Protein AF-A0A6N2I5E1-F1 (afdb_monomer_lite)

Secondary structure (DSSP, 8-state):
------------------------------S-TTHHHHHHHHHHHHHHHHHHHHHHHHT-HHHHHHHHHHHHHHHHHHHHHTT--HHHHHHHHHHHHHHHHTTS-SHHHHHHHHHHHHHHHHHHHHHHTT----HHHHHHHHHHHHHHHHHHTTTS-TTTHHHHHHHHHHHHHHHHHHGGG-HHHHHHHHHHHHHHHHHHHHHTTPPPPSSHHHHHHHHHHHHHHHHHHHHTSPPPP--------PPP-

pLDDT: mean 85.78, std 18.25, range [37.34, 98.69]

Sequence (249 aa):
MSAEADRDRRTNTDTGRGPRGAGRTGADAGPGRRDRLVRPLLIAFLVAGAVDLVGVLAGIELAHQIAKPLLMPLLAGYALARRGPRLLVAALLFGWGGDTFLLFDSDTAFLVGMGSFAVGHICYLWLFGRAHSSPVAALGYAVVLTVFVALLWNGLPADMRVPIAGYSMLLTAMACRAGALGMRAAVGGGLFLLSDGLIATGIADWPQLPAPDFWVMFTYLAAQYLLTTGALAPAPERTGRTTTDGPRD

Structure (mmCIF, N/CA/C/O backbone):
data_AF-A0A6N2I5E1-F1
#
_entry.id   AF-A0A6N2I5E1-F1
#
loop_
_atom_site.group_PDB
_atom_site.id
_atom_site.type_symbol
_atom_site.label_atom_id
_atom_site.label_alt_id
_atom_site.label_comp_id
_atom_site.label_asym_id
_atom_site.label_entity_id
_atom_site.label_seq_id
_atom_site.pdbx_PDB_ins_code
_atom_site.Cartn_x
_atom_site.Cartn_y
_atom_site.Cartn_z
_atom_site.occupancy
_atom_site.B_iso_or_equiv
_atom_site.auth_seq_id
_atom_site.auth_comp_id
_atom_site.auth_asym_id
_atom_site.auth_atom_id
_atom_site.pdbx_PDB_model_num
ATOM 1 N N . MET A 1 1 ? -52.804 5.005 79.892 1.00 45.34 1 MET A N 1
ATOM 2 C CA . MET A 1 1 ? -53.953 5.695 79.271 1.00 45.34 1 MET A CA 1
ATOM 3 C C . MET A 1 1 ? -53.893 7.157 79.670 1.00 45.34 1 MET A C 1
ATOM 5 O O . MET A 1 1 ? -54.237 7.447 80.802 1.00 45.34 1 MET A O 1
ATOM 9 N N . SER A 1 2 ? -53.400 8.023 78.785 1.00 37.34 2 SER A N 1
ATOM 10 C CA . SER A 1 2 ? -53.687 9.464 78.769 1.00 37.34 2 SER A CA 1
ATOM 11 C C . SER A 1 2 ? -53.354 9.990 77.378 1.00 37.34 2 SER A C 1
ATOM 13 O O . SER A 1 2 ? -52.329 9.624 76.806 1.00 37.34 2 SER A O 1
ATOM 15 N N . ALA A 1 3 ? -54.294 10.755 76.843 1.00 39.94 3 ALA A N 1
ATOM 16 C CA . ALA A 1 3 ? -54.355 11.264 75.488 1.00 39.94 3 ALA A CA 1
ATOM 17 C C . ALA A 1 3 ? -53.729 12.664 75.352 1.00 39.94 3 ALA A C 1
ATOM 19 O O . ALA A 1 3 ? -53.526 13.353 76.347 1.00 39.94 3 ALA A O 1
ATOM 20 N N . GLU A 1 4 ? -53.518 13.027 74.085 1.00 44.03 4 GLU A N 1
ATOM 21 C CA . GLU A 1 4 ? -53.608 14.360 73.470 1.00 44.03 4 GLU A CA 1
ATOM 22 C C . GLU A 1 4 ? -52.705 15.527 73.924 1.00 44.03 4 GLU A C 1
ATOM 24 O O . GLU A 1 4 ? -52.823 16.047 75.028 1.00 44.03 4 GLU A O 1
ATOM 29 N N . ALA A 1 5 ? -51.905 16.029 72.974 1.00 44.59 5 ALA A N 1
ATOM 30 C CA . ALA A 1 5 ? -51.695 17.458 72.678 1.00 44.59 5 ALA A CA 1
ATOM 31 C C . ALA A 1 5 ? -50.906 17.539 71.353 1.00 44.59 5 ALA A C 1
ATOM 33 O O . ALA A 1 5 ? -49.762 17.096 71.270 1.00 44.59 5 ALA A O 1
ATOM 34 N N . ASP A 1 6 ? -51.578 17.784 70.231 1.00 45.66 6 ASP A N 1
ATOM 35 C CA . ASP A 1 6 ? -51.760 19.112 69.624 1.00 45.66 6 ASP A CA 1
ATOM 36 C C . ASP A 1 6 ? -50.437 19.779 69.201 1.00 45.66 6 ASP A C 1
ATOM 38 O O . ASP A 1 6 ? -49.655 20.263 70.021 1.00 45.66 6 ASP A O 1
ATOM 42 N N . ARG A 1 7 ? -50.187 19.791 67.885 1.00 52.25 7 ARG A N 1
ATOM 43 C CA . ARG A 1 7 ? -49.199 20.667 67.248 1.00 52.25 7 ARG A CA 1
ATOM 44 C C . ARG A 1 7 ? -49.642 21.054 65.838 1.00 52.25 7 ARG A C 1
ATOM 46 O O . ARG A 1 7 ? -49.495 20.301 64.881 1.00 52.25 7 ARG A O 1
ATOM 53 N N . ASP A 1 8 ? -50.152 22.276 65.777 1.00 49.34 8 ASP A N 1
ATOM 54 C CA . ASP A 1 8 ? -49.807 23.331 64.824 1.00 49.34 8 ASP A CA 1
ATOM 55 C C . ASP A 1 8 ? -49.976 23.093 63.314 1.00 49.34 8 ASP A C 1
ATOM 57 O O . ASP A 1 8 ? -49.092 22.645 62.584 1.00 49.34 8 ASP A O 1
ATOM 61 N N . ARG A 1 9 ? -51.114 23.620 62.843 1.00 47.97 9 ARG A N 1
ATOM 62 C CA . ARG A 1 9 ? -51.276 24.502 61.671 1.00 47.97 9 ARG A CA 1
ATOM 63 C C . ARG A 1 9 ? -49.982 24.950 60.971 1.00 47.97 9 ARG A C 1
ATOM 65 O O . ARG A 1 9 ? -49.190 25.690 61.548 1.00 47.97 9 ARG A O 1
ATOM 72 N N . ARG A 1 10 ? -49.954 24.765 59.643 1.00 47.66 10 ARG A N 1
ATOM 73 C CA . ARG A 1 10 ? -49.620 25.821 58.661 1.00 47.66 10 ARG A CA 1
ATOM 74 C C . ARG A 1 10 ? -50.210 25.493 57.285 1.00 47.66 10 ARG A C 1
ATOM 76 O O . ARG A 1 10 ? -49.790 24.565 56.609 1.00 47.66 10 ARG A O 1
ATOM 83 N N . THR A 1 11 ? -51.192 26.297 56.891 1.00 46.38 11 THR A N 1
ATOM 84 C CA . THR A 1 11 ? -51.758 26.420 55.544 1.00 46.38 11 THR A CA 1
ATOM 85 C C . THR A 1 11 ? -51.108 27.611 54.835 1.00 46.38 11 THR A C 1
ATOM 87 O O . THR A 1 11 ? -51.191 28.722 55.354 1.00 46.38 11 THR A O 1
ATOM 90 N N . ASN A 1 12 ? -50.463 27.380 53.691 1.00 39.38 12 ASN A N 1
ATOM 91 C CA . ASN A 1 12 ? -50.160 28.315 52.584 1.00 39.38 12 ASN A CA 1
ATOM 92 C C . ASN A 1 12 ? -49.159 27.586 51.667 1.00 39.38 12 ASN A C 1
ATOM 94 O O . ASN A 1 12 ? -48.281 26.903 52.176 1.00 39.38 12 ASN A O 1
ATOM 98 N N . THR A 1 13 ? -49.175 27.639 50.343 1.00 43.97 13 THR A N 1
ATOM 99 C CA . THR A 1 13 ? -49.841 28.517 49.377 1.00 43.97 13 THR A CA 1
ATOM 100 C C . THR A 1 13 ? -49.746 27.803 48.032 1.00 43.97 13 THR A C 1
ATOM 102 O O . THR A 1 13 ? -48.693 27.266 47.690 1.00 43.97 13 THR A O 1
ATOM 105 N N . ASP A 1 14 ? -50.838 27.840 47.283 1.00 47.28 14 ASP A N 1
ATOM 106 C CA . ASP A 1 14 ? -50.888 27.614 45.845 1.00 47.28 14 ASP A CA 1
ATOM 107 C C . ASP A 1 14 ? -50.004 28.648 45.126 1.00 47.28 14 ASP A C 1
ATOM 109 O O . ASP A 1 14 ? -50.232 29.853 45.247 1.00 47.28 14 ASP A O 1
ATOM 113 N N . THR A 1 15 ? -48.985 28.189 44.399 1.00 48.03 15 THR A N 1
ATOM 114 C CA . THR A 1 15 ? -48.304 28.989 43.378 1.00 48.03 15 THR A CA 1
ATOM 115 C C . THR A 1 15 ? -47.994 28.140 42.145 1.00 48.03 15 THR A C 1
ATOM 117 O O . THR A 1 15 ? -47.010 27.411 42.066 1.00 48.03 15 THR A O 1
ATOM 120 N N . GLY A 1 16 ? -48.822 28.324 41.119 1.00 40.94 16 GLY A N 1
ATOM 121 C CA . GLY A 1 16 ? -48.300 28.645 39.791 1.00 40.94 16 GLY A CA 1
ATOM 122 C C . GLY A 1 16 ? -47.849 27.469 38.930 1.00 40.94 16 GLY A C 1
ATOM 123 O O . GLY A 1 16 ? -46.669 27.300 38.633 1.00 40.94 16 GLY A O 1
ATOM 124 N N . ARG A 1 17 ? -48.821 26.732 38.391 1.00 49.28 17 ARG A N 1
ATOM 125 C CA . ARG A 1 17 ? -48.635 25.933 37.176 1.00 49.28 17 ARG A CA 1
ATOM 126 C C . ARG A 1 17 ? -48.624 26.843 35.938 1.00 49.28 17 ARG A C 1
ATOM 128 O O . ARG A 1 17 ? -49.679 27.286 35.498 1.00 49.28 17 ARG A O 1
ATOM 135 N N . GLY A 1 18 ? -47.452 27.006 35.319 1.00 41.62 18 GLY A N 1
ATOM 136 C CA . GLY A 1 18 ? -47.283 27.344 33.894 1.00 41.62 18 GLY A CA 1
ATOM 137 C C . GLY A 1 18 ? -46.114 28.301 33.593 1.00 41.62 18 GLY A C 1
ATOM 138 O O . GLY A 1 18 ? -45.706 29.030 34.490 1.00 41.62 18 GLY A O 1
ATOM 139 N N . PRO A 1 19 ? -45.589 28.370 32.349 1.00 49.09 19 PRO A N 1
ATOM 140 C CA . PRO A 1 19 ? -45.809 27.513 31.188 1.00 49.09 19 PRO A CA 1
ATOM 141 C C . PRO A 1 19 ? -44.543 26.748 30.752 1.00 49.09 19 PRO A C 1
ATOM 143 O O . PRO A 1 19 ? -43.409 27.045 31.117 1.00 49.09 19 PRO A O 1
ATOM 146 N N . ARG A 1 20 ? -44.781 25.751 29.899 1.00 53.31 20 ARG A N 1
ATOM 147 C CA . ARG A 1 20 ? -43.796 25.011 29.109 1.00 53.31 20 ARG A CA 1
ATOM 148 C C . ARG A 1 20 ? -42.820 25.972 28.413 1.00 53.31 20 ARG A C 1
ATOM 150 O O . ARG A 1 20 ? -43.173 26.601 27.419 1.00 53.31 20 ARG A O 1
ATOM 157 N N . GLY A 1 21 ? -41.588 26.033 28.911 1.00 43.38 21 GLY A N 1
ATOM 158 C CA . GLY A 1 21 ? -40.456 26.633 28.216 1.00 43.38 21 GLY A CA 1
ATOM 159 C C . GLY A 1 21 ? -40.027 25.740 27.059 1.00 43.38 21 GLY A C 1
ATOM 160 O O . GLY A 1 21 ? -39.176 24.868 27.209 1.00 43.38 21 GLY A O 1
ATOM 161 N N . ALA A 1 22 ? -40.647 25.953 25.902 1.00 51.94 22 ALA A N 1
ATOM 162 C CA . ALA A 1 22 ? -40.144 25.507 24.617 1.00 51.94 22 ALA A CA 1
ATOM 163 C C . ALA A 1 22 ? -38.817 26.226 24.318 1.00 51.94 22 ALA A C 1
ATOM 165 O O . ALA A 1 22 ? -38.787 27.264 23.667 1.00 51.94 22 ALA A O 1
ATOM 166 N N . GLY A 1 23 ? -37.711 25.665 24.799 1.00 40.03 23 GLY A N 1
ATOM 167 C CA . GLY A 1 23 ? -36.359 26.017 24.377 1.00 40.03 23 GLY A CA 1
ATOM 168 C C . GLY A 1 23 ? -35.914 25.107 23.241 1.00 40.03 23 GLY A C 1
ATOM 169 O O . GLY A 1 23 ? -35.084 24.225 23.434 1.00 40.03 23 GLY A O 1
ATOM 170 N N . ARG A 1 24 ? -36.494 25.293 22.051 1.00 51.78 24 ARG A N 1
ATOM 171 C CA . ARG A 1 24 ? -35.912 24.776 20.809 1.00 51.78 24 ARG A CA 1
ATOM 172 C C . ARG A 1 24 ? -34.570 25.470 20.593 1.00 51.78 24 ARG A C 1
ATOM 174 O O . ARG A 1 24 ? -34.537 26.554 20.034 1.00 51.78 24 ARG A O 1
ATOM 181 N N . THR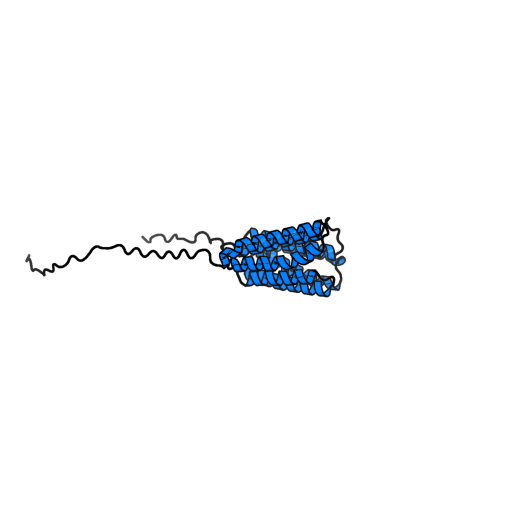 A 1 25 ? -33.484 24.802 20.943 1.00 49.53 25 THR A N 1
ATOM 182 C CA . THR A 1 25 ? -32.232 24.876 20.184 1.00 49.53 25 THR A CA 1
ATOM 183 C C . THR A 1 25 ? -31.644 23.474 20.104 1.00 49.53 25 THR A C 1
ATOM 185 O O . THR A 1 25 ? -30.523 23.192 20.515 1.00 49.53 25 THR A O 1
ATOM 188 N N . GLY A 1 26 ? -32.409 22.581 19.468 1.00 43.19 26 GLY A N 1
ATOM 189 C CA . GLY A 1 26 ? -31.771 21.691 18.512 1.00 43.19 26 GLY A CA 1
ATOM 190 C C . GLY A 1 26 ? -31.044 22.596 17.527 1.00 43.19 26 GLY A C 1
ATOM 191 O O . GLY A 1 26 ? -31.645 23.097 16.579 1.00 43.19 26 GLY A O 1
ATOM 192 N N . ALA A 1 27 ? -29.786 22.907 17.831 1.00 50.22 27 ALA A N 1
ATOM 193 C CA . ALA A 1 27 ? -28.843 23.352 16.839 1.00 50.22 27 ALA A CA 1
ATOM 194 C C . ALA A 1 27 ? -28.707 22.160 15.900 1.00 50.22 27 ALA A C 1
ATOM 196 O O . ALA A 1 27 ? -27.846 21.299 16.069 1.00 50.22 27 ALA A O 1
ATOM 197 N N . ASP A 1 28 ? -29.623 22.103 14.939 1.00 49.91 28 ASP A N 1
ATOM 198 C CA . ASP A 1 28 ? -29.440 21.425 13.674 1.00 49.91 28 ASP A CA 1
ATOM 199 C C . ASP A 1 28 ? -28.304 22.185 12.975 1.00 49.91 28 ASP A C 1
ATOM 201 O O . ASP A 1 28 ? -28.487 23.002 12.072 1.00 49.91 28 ASP A O 1
ATOM 205 N N . ALA A 1 29 ? -27.103 22.047 13.540 1.00 57.72 29 ALA A N 1
ATOM 206 C CA . ALA A 1 29 ? -25.873 22.508 12.956 1.00 57.72 29 ALA A CA 1
ATOM 207 C C . ALA A 1 29 ? -25.699 21.594 11.756 1.00 57.72 29 ALA A C 1
ATOM 209 O O . ALA A 1 29 ? -25.164 20.490 11.878 1.00 57.72 29 ALA A O 1
ATOM 210 N N . GLY A 1 30 ? -26.253 22.032 10.621 1.00 58.94 30 GLY A N 1
ATOM 211 C CA . GLY A 1 30 ? -26.166 21.310 9.364 1.00 58.94 30 GLY A CA 1
ATOM 212 C C . GLY A 1 30 ? -24.735 20.820 9.141 1.00 58.94 30 GLY A C 1
ATOM 213 O O . GLY A 1 30 ? -23.794 21.456 9.633 1.00 58.94 30 GLY A O 1
ATOM 214 N N . PRO A 1 31 ? -24.560 19.699 8.421 1.00 62.88 31 PRO A N 1
ATOM 215 C CA . PRO A 1 31 ? -23.317 18.940 8.377 1.00 62.88 31 PRO A CA 1
ATOM 216 C C . PRO A 1 31 ? -22.105 19.868 8.321 1.00 62.88 31 PRO A C 1
ATOM 218 O O . PRO A 1 31 ? -22.025 20.780 7.475 1.00 62.88 31 PRO A O 1
ATOM 221 N N . GLY A 1 32 ? -21.181 19.675 9.269 1.00 79.81 32 GLY A N 1
ATOM 222 C CA . GLY A 1 32 ? -20.004 20.521 9.399 1.00 79.81 32 GLY A CA 1
ATOM 223 C C . GLY A 1 32 ? -19.272 20.582 8.059 1.00 79.81 32 GLY A C 1
ATOM 224 O O . GLY A 1 32 ? -19.383 19.671 7.240 1.00 79.81 32 GLY A O 1
ATOM 225 N N . ARG A 1 33 ? -18.506 21.649 7.793 1.00 82.25 33 ARG A N 1
ATOM 226 C CA . ARG A 1 33 ? -17.755 21.797 6.525 1.00 82.25 33 ARG A CA 1
ATOM 227 C C . ARG A 1 33 ? -16.997 20.516 6.132 1.00 82.25 33 ARG A C 1
ATOM 229 O O . ARG A 1 33 ? -16.915 20.210 4.953 1.00 82.25 33 ARG A O 1
ATOM 236 N N . ARG A 1 34 ? -16.498 19.753 7.114 1.00 82.19 34 ARG A N 1
ATOM 237 C CA . ARG A 1 34 ? -15.831 18.453 6.921 1.00 82.19 34 ARG A CA 1
ATOM 238 C C . ARG A 1 34 ? -16.763 17.354 6.409 1.00 82.19 34 ARG A C 1
ATOM 240 O O . ARG A 1 34 ? -16.393 16.649 5.480 1.00 82.19 34 ARG A O 1
ATOM 247 N N . ASP A 1 35 ? -17.973 17.250 6.947 1.00 86.69 35 ASP A N 1
ATOM 248 C CA . ASP A 1 35 ? -18.947 16.220 6.564 1.00 86.69 35 ASP A CA 1
ATOM 249 C C . ASP A 1 35 ? -19.392 16.404 5.104 1.00 86.69 35 ASP A C 1
ATOM 251 O O . ASP A 1 35 ? -19.564 15.434 4.366 1.00 86.69 35 ASP A O 1
ATOM 255 N N . ARG A 1 36 ? -19.465 17.663 4.646 1.00 91.44 36 ARG A N 1
ATOM 256 C CA . ARG A 1 36 ? -19.720 18.015 3.239 1.00 91.44 36 ARG A CA 1
ATOM 257 C C . ARG A 1 36 ? -18.597 17.595 2.285 1.00 91.44 36 ARG A C 1
ATOM 259 O O . ARG A 1 36 ? -18.866 17.409 1.103 1.00 91.44 36 ARG A O 1
ATOM 266 N N . LEU A 1 37 ? -17.367 17.421 2.776 1.00 93.75 37 LEU A N 1
ATOM 267 C CA . LEU A 1 37 ? -16.212 17.026 1.962 1.00 93.75 37 LEU A CA 1
ATOM 268 C C . LEU A 1 37 ? -16.048 15.504 1.836 1.00 93.75 37 LEU A C 1
ATOM 270 O O . LEU A 1 37 ? -15.386 15.045 0.913 1.00 93.75 37 LEU A O 1
ATOM 274 N N . VAL A 1 38 ? -16.673 14.706 2.709 1.00 94.25 38 VAL A N 1
ATOM 275 C CA . VAL A 1 38 ? -16.501 13.241 2.736 1.00 94.25 38 VAL A CA 1
ATOM 276 C C . VAL A 1 38 ? -16.859 12.592 1.396 1.00 94.25 38 VAL A C 1
ATOM 278 O O . VAL A 1 38 ? -16.061 11.844 0.837 1.00 94.25 38 VAL A O 1
ATOM 281 N N . ARG A 1 39 ? -18.060 12.873 0.875 1.00 95.25 39 ARG A N 1
ATOM 282 C CA . ARG A 1 39 ? -18.534 12.314 -0.401 1.00 95.25 39 ARG A CA 1
ATOM 283 C C . ARG A 1 39 ? -17.703 12.774 -1.604 1.00 95.25 39 ARG A C 1
ATOM 285 O O . ARG A 1 39 ? -17.260 11.896 -2.337 1.00 95.25 39 ARG A O 1
ATOM 292 N N . PRO A 1 40 ? -17.462 14.081 -1.828 1.00 97.44 40 PRO A N 1
ATOM 293 C CA . PRO A 1 40 ? -16.697 14.512 -2.994 1.00 97.44 40 PRO A CA 1
ATOM 294 C C . PRO A 1 40 ? -15.249 14.015 -2.966 1.00 97.44 40 PRO A C 1
ATOM 296 O O . PRO A 1 40 ? -14.747 13.640 -4.015 1.00 97.44 40 PRO A O 1
ATOM 299 N N . LEU A 1 41 ? -14.598 13.931 -1.797 1.00 97.56 41 LEU A N 1
ATOM 300 C CA . LEU A 1 41 ? -13.242 13.374 -1.695 1.00 97.56 41 LEU A CA 1
ATOM 301 C C . LEU A 1 41 ? -13.200 11.888 -2.059 1.00 97.56 41 LEU A C 1
ATOM 303 O O . LEU A 1 41 ? -12.311 11.464 -2.791 1.00 97.56 41 LEU A O 1
ATOM 307 N N . LEU A 1 42 ? -14.180 11.106 -1.595 1.00 97.44 42 LEU A N 1
ATOM 308 C CA . LEU A 1 42 ? -14.275 9.696 -1.965 1.00 97.44 42 LEU A CA 1
ATOM 309 C C . LEU A 1 42 ? -14.567 9.520 -3.461 1.00 97.44 42 LEU A C 1
ATOM 311 O O . LEU A 1 42 ? -13.944 8.685 -4.105 1.00 97.44 42 LEU A O 1
ATOM 315 N N . ILE A 1 43 ? -15.484 10.312 -4.024 1.00 98.00 43 ILE A N 1
ATOM 316 C CA . ILE A 1 43 ? -15.779 10.285 -5.464 1.00 98.00 43 ILE A CA 1
ATOM 317 C C . ILE A 1 43 ? -14.529 10.656 -6.264 1.00 98.00 43 ILE A C 1
ATOM 319 O O . ILE A 1 43 ? -14.191 9.950 -7.206 1.00 98.00 43 ILE A O 1
ATOM 323 N N . ALA A 1 44 ? -13.813 11.711 -5.871 1.00 98.12 44 ALA A N 1
ATOM 324 C CA . ALA A 1 44 ? -12.577 12.122 -6.526 1.00 98.12 44 ALA A CA 1
ATOM 325 C C . ALA A 1 44 ? -11.508 11.020 -6.475 1.00 98.12 44 ALA A C 1
ATOM 327 O O . ALA A 1 44 ? -10.877 10.761 -7.492 1.00 98.12 44 ALA A O 1
ATOM 328 N N . PHE A 1 45 ? -11.345 10.334 -5.337 1.00 98.38 45 PHE A N 1
ATOM 329 C CA . PHE A 1 45 ? -10.448 9.179 -5.218 1.00 98.38 45 PHE A CA 1
ATOM 330 C C . PHE A 1 45 ? -10.831 8.053 -6.188 1.00 98.38 45 PHE A C 1
ATOM 332 O O . PHE A 1 45 ? -9.970 7.537 -6.893 1.00 98.38 45 PHE A O 1
ATOM 339 N N . LEU A 1 46 ? -12.118 7.699 -6.266 1.00 98.12 46 LEU A N 1
ATOM 340 C CA . LEU A 1 46 ? -12.598 6.646 -7.168 1.00 98.12 46 LEU A CA 1
ATOM 341 C C . LEU A 1 46 ? -12.431 7.026 -8.644 1.00 98.12 46 LEU A C 1
ATOM 343 O O . LEU A 1 46 ? -12.039 6.187 -9.447 1.00 98.12 46 LEU A O 1
ATOM 347 N N . VAL A 1 47 ? -12.701 8.285 -8.999 1.00 98.25 47 VAL A N 1
ATOM 348 C CA . VAL A 1 47 ? -12.503 8.797 -10.362 1.00 98.25 47 VAL A CA 1
ATOM 349 C C . VAL A 1 47 ? -11.020 8.805 -10.718 1.00 98.25 47 VAL A C 1
ATOM 351 O O . VAL A 1 47 ? -10.667 8.304 -11.778 1.00 98.25 47 VAL A O 1
ATOM 354 N N . ALA A 1 48 ? -10.151 9.309 -9.839 1.00 98.06 48 ALA A N 1
ATOM 355 C CA . ALA A 1 48 ? -8.707 9.285 -10.057 1.00 98.06 48 ALA A CA 1
ATOM 356 C C . ALA A 1 48 ? -8.189 7.845 -10.205 1.00 98.06 48 ALA A C 1
ATOM 358 O O . ALA A 1 48 ? -7.435 7.571 -11.128 1.00 98.06 48 ALA A O 1
ATOM 359 N N . GLY A 1 49 ? -8.661 6.909 -9.374 1.00 97.94 49 GLY A N 1
ATOM 360 C CA . GLY A 1 49 ? -8.316 5.490 -9.490 1.00 97.94 49 GLY A CA 1
ATOM 361 C C . GLY A 1 49 ? -8.794 4.864 -10.800 1.00 97.94 49 GLY A C 1
ATOM 362 O O . GLY A 1 49 ? -8.057 4.114 -11.427 1.00 97.94 49 GLY A O 1
ATOM 363 N N . ALA A 1 50 ? -9.999 5.199 -11.263 1.00 97.81 50 ALA A N 1
ATOM 364 C CA . ALA A 1 50 ? -10.491 4.730 -12.555 1.00 97.81 50 ALA A CA 1
ATOM 365 C C . ALA A 1 50 ? -9.680 5.309 -13.726 1.00 97.81 50 ALA A C 1
ATOM 367 O O . ALA A 1 50 ? -9.353 4.575 -14.653 1.00 97.81 50 ALA A O 1
ATOM 368 N N . VAL A 1 51 ? -9.338 6.602 -13.677 1.00 97.88 51 VAL A N 1
ATOM 369 C CA . VAL A 1 51 ? -8.486 7.259 -14.683 1.00 97.88 51 VAL A CA 1
ATOM 370 C C . VAL A 1 51 ? -7.103 6.617 -14.724 1.00 97.88 51 VAL A C 1
ATOM 372 O O . VAL A 1 51 ? -6.608 6.351 -15.813 1.00 97.88 51 VAL A O 1
ATOM 375 N N . ASP A 1 52 ? -6.516 6.329 -13.564 1.00 97.12 52 ASP A N 1
ATOM 376 C CA . ASP A 1 52 ? -5.230 5.644 -13.452 1.00 97.12 52 ASP A CA 1
ATOM 377 C C . ASP A 1 52 ? -5.279 4.244 -14.082 1.00 97.12 52 ASP A C 1
ATOM 379 O O . ASP A 1 52 ? -4.546 3.963 -15.026 1.00 97.12 52 ASP A O 1
ATOM 383 N N . LEU A 1 53 ? -6.216 3.397 -13.645 1.00 97.50 53 LEU A N 1
ATOM 384 C CA . LEU A 1 53 ? -6.333 2.016 -14.122 1.00 97.50 53 LEU A CA 1
ATOM 385 C C . LEU A 1 53 ? -6.651 1.926 -15.619 1.00 97.50 53 LEU A C 1
ATOM 387 O O . LEU A 1 53 ? -6.081 1.095 -16.326 1.00 97.50 53 LEU A O 1
ATOM 391 N N . VAL A 1 54 ? -7.558 2.772 -16.116 1.00 97.19 54 VAL A N 1
ATOM 392 C CA . VAL A 1 54 ? -7.866 2.845 -17.552 1.00 97.19 54 VAL A CA 1
ATOM 393 C C . VAL A 1 54 ? -6.673 3.401 -18.322 1.00 97.19 54 VAL A C 1
ATOM 395 O O . VAL A 1 54 ? -6.380 2.902 -19.403 1.00 97.19 54 VAL A O 1
ATOM 398 N N . GLY A 1 55 ? -5.971 4.391 -17.768 1.00 96.69 55 GLY A N 1
ATOM 399 C CA . GLY A 1 55 ? -4.745 4.939 -18.335 1.00 96.69 55 GLY A CA 1
ATOM 400 C C . GLY A 1 55 ? -3.684 3.863 -18.530 1.00 96.69 55 GLY A C 1
ATOM 401 O O . GLY A 1 55 ? -3.185 3.708 -19.641 1.00 96.69 55 GLY A O 1
ATOM 402 N N . VAL A 1 56 ? -3.426 3.058 -17.499 1.00 94.94 56 VAL A N 1
ATOM 403 C CA . VAL A 1 56 ? -2.495 1.923 -17.555 1.00 94.94 56 VAL A CA 1
ATOM 404 C C . VAL A 1 56 ? -2.930 0.894 -18.604 1.00 94.94 56 VAL A C 1
ATOM 406 O O . VAL A 1 56 ? -2.129 0.506 -19.449 1.00 94.94 56 VAL A O 1
ATOM 409 N N . LEU A 1 57 ? -4.205 0.489 -18.623 1.00 95.50 57 LEU A N 1
ATOM 410 C CA . LEU A 1 57 ? -4.708 -0.479 -19.613 1.00 95.50 57 LEU A CA 1
ATOM 411 C C . LEU A 1 57 ? -4.659 0.039 -21.056 1.00 95.50 57 LEU A C 1
ATOM 413 O O . LEU A 1 57 ? -4.474 -0.744 -21.985 1.00 95.50 57 LEU A O 1
ATOM 417 N N . ALA A 1 58 ? -4.851 1.343 -21.250 1.00 95.69 58 ALA A N 1
ATOM 418 C CA . ALA A 1 58 ? -4.829 1.988 -22.557 1.00 95.69 58 ALA A CA 1
ATOM 419 C C . ALA A 1 58 ? -3.423 2.445 -22.990 1.00 95.69 58 ALA A C 1
ATOM 421 O O . ALA A 1 58 ? -3.281 2.970 -24.093 1.00 95.69 58 ALA A O 1
ATOM 422 N N . GLY A 1 59 ? -2.398 2.283 -22.143 1.00 93.44 59 GLY A N 1
ATOM 423 C CA . GLY A 1 59 ? -1.039 2.773 -22.403 1.00 93.44 59 GLY A CA 1
ATOM 424 C C . GLY A 1 59 ? -0.913 4.304 -22.399 1.00 93.44 59 GLY A C 1
ATOM 425 O O . GLY A 1 59 ? -0.025 4.858 -23.044 1.00 93.44 59 GLY A O 1
ATOM 426 N N . ILE A 1 60 ? -1.815 5.011 -21.712 1.00 95.12 60 ILE A N 1
ATOM 427 C CA . ILE A 1 60 ? -1.810 6.474 -21.592 1.00 95.12 60 ILE A CA 1
ATOM 428 C C . ILE A 1 60 ? -0.977 6.867 -20.371 1.00 95.12 60 ILE A C 1
ATOM 430 O O . ILE A 1 60 ? -1.491 7.144 -19.288 1.00 95.12 60 ILE A O 1
ATOM 434 N N . GLU A 1 61 ? 0.329 6.936 -20.583 1.00 91.31 61 GLU A N 1
ATOM 435 C CA . GLU A 1 61 ? 1.344 7.190 -19.555 1.00 91.31 61 GLU A CA 1
ATOM 436 C C . GLU A 1 61 ? 1.102 8.503 -18.777 1.00 91.31 61 GLU A C 1
ATOM 438 O O . GLU A 1 61 ? 1.201 8.562 -17.553 1.00 91.31 61 GLU A O 1
ATOM 443 N N . LEU A 1 62 ? 0.629 9.549 -19.466 1.00 92.69 62 LEU A N 1
ATOM 444 C CA . LEU A 1 62 ? 0.272 10.823 -18.832 1.00 92.69 62 LEU A CA 1
ATOM 445 C C . LEU A 1 62 ? -0.880 10.688 -17.819 1.00 92.69 62 LEU A C 1
ATOM 447 O O . LEU A 1 62 ? -0.901 11.392 -16.809 1.00 92.69 62 LEU A O 1
ATOM 451 N N . ALA A 1 63 ? -1.847 9.801 -18.081 1.00 92.19 63 ALA A N 1
ATOM 452 C CA . ALA A 1 63 ? -2.956 9.573 -17.161 1.00 92.19 63 ALA A CA 1
ATOM 453 C C . ALA A 1 63 ? -2.453 8.922 -15.867 1.00 92.19 63 ALA A C 1
ATOM 455 O O . ALA A 1 63 ? -2.841 9.374 -14.793 1.00 92.19 63 ALA A O 1
ATOM 456 N N . HIS A 1 64 ? -1.543 7.947 -15.967 1.00 92.69 64 HIS A N 1
ATOM 457 C CA . HIS A 1 64 ? -0.905 7.313 -14.812 1.00 92.69 64 HIS A CA 1
ATOM 458 C C . HIS A 1 64 ? -0.082 8.322 -13.994 1.00 92.69 64 HIS A C 1
ATOM 460 O O . HIS A 1 64 ? -0.303 8.485 -12.794 1.00 92.69 64 HIS A O 1
ATOM 466 N N . GLN A 1 65 ? 0.795 9.091 -14.648 1.00 92.06 65 GLN A N 1
ATOM 467 C CA . GLN A 1 65 ? 1.664 10.075 -13.984 1.00 92.06 65 GLN A CA 1
ATOM 468 C C . GLN A 1 65 ? 0.907 11.179 -13.246 1.00 92.06 65 GLN A C 1
ATOM 470 O O . GLN A 1 65 ? 1.384 11.676 -12.227 1.00 92.06 65 GLN A O 1
ATOM 475 N N . ILE A 1 66 ? -0.259 11.586 -13.752 1.00 93.88 66 ILE A N 1
ATOM 476 C CA . ILE A 1 66 ? -1.081 12.609 -13.099 1.00 93.88 66 ILE A CA 1
ATOM 477 C C . ILE A 1 66 ? -1.987 11.976 -12.048 1.00 93.88 66 ILE A C 1
ATOM 479 O O . ILE A 1 66 ? -2.066 12.481 -10.932 1.00 93.88 66 ILE A O 1
ATOM 483 N N . ALA A 1 67 ? -2.700 10.899 -12.376 1.00 93.62 67 ALA A N 1
ATOM 484 C CA . ALA A 1 67 ? -3.691 10.333 -11.472 1.00 93.62 67 ALA A CA 1
ATOM 485 C C . ALA A 1 67 ? -3.040 9.715 -10.231 1.00 93.62 67 ALA A C 1
ATOM 487 O O . ALA A 1 67 ? -3.529 9.953 -9.124 1.00 93.62 67 ALA A O 1
ATOM 488 N N . LYS A 1 68 ? -1.919 8.999 -10.386 1.00 92.69 68 LYS A N 1
ATOM 489 C CA . LYS A 1 68 ? -1.264 8.261 -9.300 1.00 92.69 68 LYS A CA 1
ATOM 490 C C . LYS A 1 68 ? -0.885 9.148 -8.103 1.00 92.69 68 LYS A C 1
ATOM 492 O O . LYS A 1 68 ? -1.336 8.843 -6.994 1.00 92.69 68 LYS A O 1
ATOM 497 N N . PRO A 1 69 ? -0.194 10.298 -8.267 1.00 94.25 69 PRO A N 1
ATOM 498 C CA . PRO A 1 69 ? 0.108 11.192 -7.148 1.00 94.25 69 PRO A CA 1
ATOM 499 C C . PRO A 1 69 ? -1.122 11.802 -6.464 1.00 94.25 69 PRO A C 1
ATOM 501 O O . PRO A 1 69 ? -1.008 12.298 -5.346 1.00 94.25 69 PRO A O 1
ATOM 504 N N . LEU A 1 70 ? -2.303 11.798 -7.094 1.00 96.12 70 LEU A N 1
ATOM 505 C CA . LEU A 1 70 ? -3.525 12.333 -6.487 1.00 96.12 70 LEU A CA 1
ATOM 506 C C . LEU A 1 70 ? -4.216 11.326 -5.554 1.00 96.12 70 LEU A C 1
ATOM 508 O O . LEU A 1 70 ? -4.929 11.744 -4.639 1.00 96.12 70 LEU A O 1
ATOM 512 N N . LEU A 1 71 ? -4.006 10.021 -5.743 1.00 97.88 71 LEU A N 1
ATOM 513 C CA . LEU A 1 71 ? -4.771 8.961 -5.074 1.00 97.88 71 LEU A CA 1
ATOM 514 C C . LEU A 1 71 ? -4.669 9.042 -3.547 1.00 97.88 71 LEU A C 1
ATOM 516 O O . LEU A 1 71 ? -5.674 9.195 -2.846 1.00 97.88 71 LEU A O 1
ATOM 520 N N . MET A 1 72 ? -3.450 8.963 -3.018 1.00 98.19 72 MET A N 1
ATOM 521 C CA . MET A 1 72 ? -3.228 8.909 -1.575 1.00 98.19 72 MET A CA 1
ATOM 522 C C . MET A 1 72 ? -3.554 10.227 -0.852 1.00 98.19 72 MET A C 1
ATOM 524 O O . MET A 1 72 ? -4.188 10.163 0.205 1.00 98.19 72 MET A O 1
ATOM 528 N N . PRO A 1 73 ? -3.254 11.426 -1.396 1.00 98.25 73 PRO A N 1
ATOM 529 C CA . PRO A 1 73 ? -3.721 12.685 -0.817 1.00 98.25 73 PRO A CA 1
ATOM 530 C C . PRO A 1 73 ? -5.249 12.807 -0.763 1.00 98.25 73 PRO A C 1
ATOM 532 O O . PRO A 1 73 ? -5.788 13.282 0.241 1.00 98.25 73 PRO A O 1
ATOM 535 N N . LEU A 1 74 ? -5.968 12.345 -1.794 1.00 98.44 74 LEU A N 1
ATOM 536 C CA . LEU A 1 74 ? -7.436 12.331 -1.792 1.00 98.44 74 LEU A CA 1
ATOM 537 C C . LEU A 1 74 ? -7.981 11.408 -0.698 1.00 98.44 74 LEU A C 1
ATOM 539 O O . LEU A 1 74 ? -8.882 11.798 0.054 1.00 98.44 74 LEU A O 1
ATOM 543 N N . LEU A 1 75 ? -7.397 10.218 -0.551 1.00 98.31 75 LEU A N 1
ATOM 544 C CA . LEU A 1 75 ? -7.789 9.265 0.485 1.00 98.31 75 LEU A CA 1
ATOM 545 C C . LEU A 1 75 ? -7.429 9.762 1.899 1.00 98.31 75 LEU A C 1
ATOM 547 O O . LEU A 1 75 ? -8.220 9.603 2.833 1.00 98.31 75 LEU A O 1
ATOM 551 N N . ALA A 1 76 ? -6.293 10.445 2.058 1.00 98.25 76 ALA A N 1
ATOM 552 C CA . ALA A 1 76 ? -5.890 11.103 3.302 1.00 98.25 76 ALA A CA 1
ATOM 553 C C . ALA A 1 76 ? -6.852 12.240 3.674 1.00 98.25 76 ALA A C 1
ATOM 555 O O . ALA A 1 76 ? -7.281 12.352 4.827 1.00 98.25 76 ALA A O 1
ATOM 556 N N . GLY A 1 77 ? -7.258 13.047 2.689 1.00 97.94 77 GLY A N 1
ATOM 557 C CA . GLY A 1 77 ? -8.295 14.062 2.843 1.00 97.94 77 GLY A CA 1
ATOM 558 C C . GLY A 1 77 ? -9.623 13.448 3.282 1.00 97.94 77 GLY A C 1
ATOM 559 O O . GLY A 1 77 ? -10.257 13.953 4.212 1.00 97.94 77 GLY A O 1
ATOM 560 N N . TYR A 1 78 ? -10.031 12.337 2.661 1.00 98.06 78 TYR A N 1
ATOM 561 C CA . TYR A 1 78 ? -11.226 11.587 3.050 1.00 98.06 78 TYR A CA 1
ATOM 562 C C . TYR A 1 78 ? -11.142 11.107 4.508 1.00 98.06 78 TYR A C 1
ATOM 564 O O . TYR A 1 78 ? -12.082 11.322 5.280 1.00 98.06 78 TYR A O 1
ATOM 572 N N . ALA A 1 79 ? -10.008 10.534 4.921 1.00 97.38 79 ALA A N 1
ATOM 573 C CA . ALA A 1 79 ? -9.781 10.114 6.301 1.00 97.38 79 ALA A CA 1
ATOM 574 C C . ALA A 1 79 ? -9.866 11.294 7.283 1.00 97.38 79 ALA A C 1
ATOM 576 O O . ALA A 1 79 ? -10.529 11.194 8.317 1.00 97.38 79 ALA A O 1
ATOM 577 N N . LEU A 1 80 ? -9.277 12.444 6.946 1.00 96.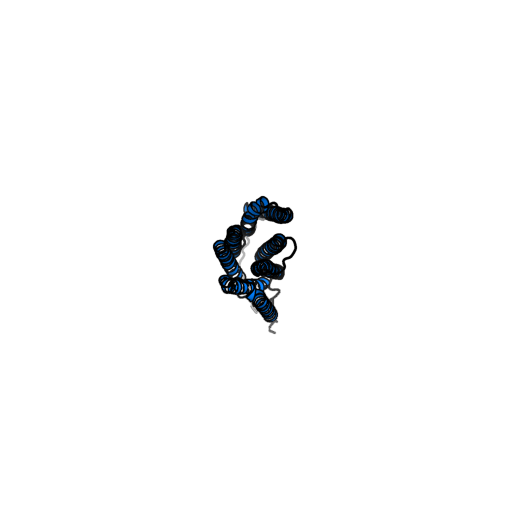69 80 LEU A N 1
ATOM 578 C CA . LEU A 1 80 ? -9.337 13.654 7.769 1.00 96.69 80 LEU A CA 1
ATOM 579 C C . LEU A 1 80 ? -10.762 14.224 7.874 1.00 96.69 80 LEU A C 1
ATOM 581 O O . LEU A 1 80 ? -11.196 14.622 8.961 1.00 96.69 80 LEU A O 1
ATOM 585 N N . ALA A 1 81 ? -11.510 14.236 6.767 1.00 95.69 81 ALA A N 1
ATOM 586 C CA . ALA A 1 81 ? -12.910 14.656 6.727 1.00 95.69 81 ALA A CA 1
ATOM 587 C C . ALA A 1 81 ? -13.789 13.759 7.614 1.00 95.69 81 ALA A C 1
ATOM 589 O O . ALA A 1 81 ? -14.648 14.257 8.339 1.00 95.69 81 ALA A O 1
ATOM 590 N N . ARG A 1 82 ? -13.491 12.454 7.646 1.00 95.44 82 ARG A N 1
ATOM 591 C CA . ARG A 1 82 ? -14.105 11.447 8.527 1.00 95.44 82 ARG A CA 1
ATOM 592 C C . ARG A 1 82 ? -13.594 11.465 9.973 1.00 95.44 82 ARG A C 1
ATOM 594 O O . ARG A 1 82 ? -14.031 10.632 10.760 1.00 95.44 82 ARG A O 1
ATOM 601 N N . ARG A 1 83 ? -12.719 12.413 10.335 1.00 94.62 83 ARG A N 1
ATOM 602 C CA . ARG A 1 83 ? -12.088 12.538 11.666 1.00 94.62 83 ARG A CA 1
ATOM 603 C C . ARG A 1 83 ? -11.277 11.298 12.062 1.00 94.62 83 ARG A C 1
ATOM 605 O O . ARG A 1 83 ? -11.253 10.912 13.227 1.00 94.62 83 ARG A O 1
ATOM 612 N N . GLY A 1 84 ? -10.620 10.689 11.081 1.00 93.50 84 GLY A N 1
ATOM 613 C CA . GLY A 1 84 ? -9.773 9.526 11.275 1.00 93.50 84 GLY A CA 1
ATOM 614 C C . GLY A 1 84 ? -8.539 9.790 12.143 1.00 93.50 84 GLY A C 1
ATOM 615 O O . GLY A 1 84 ? -8.148 10.944 12.354 1.00 93.50 84 GLY A O 1
ATOM 616 N N . PRO A 1 85 ? -7.889 8.720 12.628 1.00 95.25 85 PRO A N 1
ATOM 617 C CA . PRO A 1 85 ? -6.668 8.816 13.420 1.00 95.25 85 PRO A CA 1
ATOM 618 C C . PRO A 1 85 ? -5.529 9.507 12.660 1.00 95.25 85 PRO A C 1
ATOM 620 O O . PRO A 1 85 ? -5.342 9.289 11.464 1.00 95.25 85 PRO A O 1
ATOM 623 N N . ARG A 1 86 ? -4.695 10.284 13.363 1.00 96.56 86 ARG A N 1
ATOM 624 C CA . ARG A 1 86 ? -3.534 10.963 12.750 1.00 96.56 86 ARG A CA 1
ATOM 625 C C . ARG A 1 86 ? -2.534 9.987 12.124 1.00 96.56 86 ARG A C 1
ATOM 627 O O . ARG A 1 86 ? -1.975 10.297 11.082 1.00 96.56 86 ARG A O 1
ATOM 634 N N . LEU A 1 87 ? -2.356 8.809 12.727 1.00 97.06 87 LEU A N 1
ATOM 635 C CA . LEU A 1 87 ? -1.488 7.755 12.190 1.00 97.06 87 LEU A CA 1
ATOM 636 C C . LEU A 1 87 ? -1.985 7.209 10.846 1.00 97.06 87 LEU A C 1
ATOM 638 O O . LEU A 1 87 ? -1.163 6.913 9.990 1.00 97.06 87 LEU A O 1
ATOM 642 N N . LEU A 1 88 ? -3.305 7.133 10.630 1.00 97.62 88 LEU A N 1
ATOM 643 C CA . LEU A 1 88 ? -3.872 6.741 9.335 1.00 97.62 88 LEU A CA 1
ATOM 644 C C . LEU A 1 88 ? -3.531 7.776 8.259 1.00 97.62 88 LEU A C 1
ATOM 646 O O . LEU A 1 88 ? -3.091 7.423 7.173 1.00 97.62 88 LEU A O 1
ATOM 650 N N . VAL A 1 89 ? -3.705 9.061 8.576 1.00 98.19 89 VAL A N 1
ATOM 651 C CA . VAL A 1 89 ? -3.365 10.150 7.651 1.00 98.19 89 VAL A CA 1
ATOM 652 C C . VAL A 1 89 ? -1.867 10.143 7.341 1.00 98.19 89 VAL A C 1
ATOM 654 O O . VAL A 1 89 ? -1.496 10.236 6.179 1.00 98.19 89 VAL A O 1
ATOM 657 N N . ALA A 1 90 ? -1.012 9.977 8.354 1.00 98.38 90 ALA A N 1
ATOM 658 C CA . ALA A 1 90 ? 0.430 9.859 8.156 1.00 98.38 90 ALA A CA 1
ATOM 659 C C . ALA A 1 90 ? 0.786 8.665 7.257 1.00 98.38 90 ALA A C 1
ATOM 661 O O . ALA A 1 90 ? 1.557 8.837 6.320 1.00 98.38 90 ALA A O 1
ATOM 662 N N . ALA A 1 91 ? 0.181 7.494 7.485 1.00 98.31 91 ALA A N 1
ATOM 663 C CA . ALA A 1 91 ? 0.403 6.308 6.661 1.00 98.31 91 ALA A CA 1
ATOM 664 C C . ALA A 1 91 ? 0.086 6.563 5.179 1.00 98.31 91 ALA A C 1
ATOM 666 O O . ALA A 1 91 ? 0.889 6.232 4.312 1.00 98.31 91 ALA A O 1
ATOM 667 N N . LEU A 1 92 ? -1.038 7.228 4.900 1.00 98.50 92 LEU A N 1
ATOM 668 C CA . LEU A 1 92 ? -1.447 7.590 3.542 1.00 98.50 92 LEU A CA 1
ATOM 669 C C . LEU A 1 92 ? -0.504 8.620 2.903 1.00 98.50 92 LEU A C 1
ATOM 671 O O . LEU A 1 92 ? -0.170 8.491 1.732 1.00 98.50 92 LEU A O 1
ATOM 675 N N . LEU A 1 93 ? -0.022 9.616 3.653 1.00 98.44 93 LEU A N 1
ATOM 676 C CA . LEU A 1 93 ? 0.938 10.600 3.131 1.00 98.44 93 LEU A CA 1
ATOM 677 C C . LEU A 1 93 ? 2.322 9.991 2.857 1.00 98.44 93 LEU A C 1
ATOM 679 O O . LEU A 1 93 ? 2.985 10.378 1.900 1.00 98.44 93 LEU A O 1
ATOM 683 N N . PHE A 1 94 ? 2.751 9.017 3.657 1.00 98.44 94 PHE A N 1
ATOM 684 C CA . PHE A 1 94 ? 3.951 8.236 3.362 1.00 98.44 94 PHE A CA 1
ATOM 685 C C . PHE A 1 94 ? 3.746 7.295 2.166 1.00 98.44 94 PHE A C 1
ATOM 687 O O . PHE A 1 94 ? 4.662 7.134 1.361 1.00 98.44 94 PHE A O 1
ATOM 694 N N . GLY A 1 95 ? 2.539 6.745 1.990 1.00 97.25 95 GLY A N 1
ATOM 695 C CA . GLY A 1 95 ? 2.155 6.033 0.770 1.00 97.25 95 GLY A CA 1
ATOM 696 C C . GLY A 1 95 ? 2.221 6.928 -0.469 1.00 97.25 95 GLY A C 1
ATOM 697 O O . GLY A 1 95 ? 2.812 6.544 -1.467 1.00 97.25 95 GLY A O 1
ATOM 698 N N . TRP A 1 96 ? 1.734 8.168 -0.366 1.00 98.12 96 TRP A N 1
ATOM 699 C CA . TRP A 1 96 ? 1.862 9.177 -1.423 1.00 98.12 96 TRP A CA 1
ATOM 700 C C . TRP A 1 96 ? 3.322 9.463 -1.794 1.00 98.12 96 TRP A C 1
ATOM 702 O O . TRP A 1 96 ? 3.659 9.538 -2.976 1.00 98.12 96 TRP A O 1
ATOM 712 N N . GLY A 1 97 ? 4.194 9.612 -0.791 1.00 96.75 97 GLY A N 1
ATOM 713 C CA . GLY A 1 97 ? 5.631 9.753 -1.020 1.00 96.75 97 GLY A CA 1
ATOM 714 C C . GLY A 1 97 ? 6.197 8.551 -1.776 1.00 96.75 97 GLY A C 1
ATOM 715 O O . GLY A 1 97 ? 6.902 8.733 -2.763 1.00 96.75 97 GLY A O 1
ATOM 716 N N . GLY A 1 98 ? 5.817 7.336 -1.369 1.00 95.88 98 GLY A N 1
ATOM 717 C CA . GLY A 1 98 ? 6.186 6.093 -2.043 1.00 95.88 98 GLY A CA 1
ATOM 718 C C . GLY A 1 98 ? 5.762 6.075 -3.511 1.00 95.88 98 GLY A C 1
ATOM 719 O O . GLY A 1 98 ? 6.611 5.936 -4.387 1.00 95.88 98 GLY A O 1
ATOM 720 N N . ASP A 1 99 ? 4.478 6.320 -3.779 1.00 95.19 99 ASP A N 1
ATOM 721 C CA . ASP A 1 99 ? 3.907 6.392 -5.129 1.00 95.19 99 ASP A CA 1
ATOM 722 C C . ASP A 1 99 ? 4.627 7.412 -6.017 1.00 95.19 99 ASP A C 1
ATOM 724 O O . ASP A 1 99 ? 4.861 7.156 -7.195 1.00 95.19 99 ASP A O 1
ATOM 728 N N . THR A 1 100 ? 4.989 8.564 -5.447 1.00 94.19 100 THR A N 1
ATOM 729 C CA . THR A 1 100 ? 5.661 9.645 -6.176 1.00 94.19 100 THR A CA 1
ATOM 730 C C . THR A 1 100 ? 7.104 9.279 -6.511 1.00 94.19 100 THR A C 1
ATOM 732 O O . THR A 1 100 ? 7.551 9.532 -7.625 1.00 94.19 100 THR A O 1
ATOM 735 N N . PHE A 1 101 ? 7.840 8.670 -5.577 1.00 94.75 101 PHE A N 1
ATOM 736 C CA . PHE A 1 101 ? 9.219 8.253 -5.835 1.00 94.75 101 PHE A CA 1
ATOM 737 C C . PHE A 1 101 ? 9.303 7.068 -6.803 1.00 94.75 101 PHE A C 1
ATOM 739 O O . PHE A 1 101 ? 10.221 7.026 -7.615 1.00 94.75 101 PHE A O 1
ATOM 746 N N . LEU A 1 102 ? 8.325 6.157 -6.782 1.00 91.88 102 LEU A N 1
ATOM 747 C CA . LEU A 1 102 ? 8.253 5.032 -7.721 1.00 91.88 102 LEU A CA 1
ATOM 748 C C . LEU A 1 102 ? 7.980 5.441 -9.177 1.00 91.88 102 LEU A C 1
ATOM 750 O O . LEU A 1 102 ? 8.111 4.602 -10.060 1.00 91.88 102 LEU A O 1
ATOM 754 N N . LEU A 1 103 ? 7.593 6.692 -9.450 1.00 89.62 103 LEU A N 1
ATOM 755 C CA . LEU A 1 103 ? 7.453 7.188 -10.825 1.00 89.62 103 LEU A CA 1
ATOM 756 C C . LEU A 1 103 ? 8.801 7.484 -11.494 1.00 89.62 103 LEU A C 1
ATOM 758 O O . LEU A 1 103 ? 8.856 7.625 -12.712 1.00 89.62 103 LEU A O 1
ATOM 762 N N . PHE A 1 104 ? 9.879 7.619 -10.720 1.00 90.25 104 PHE A N 1
ATOM 763 C CA . PHE A 1 104 ? 11.203 7.867 -11.275 1.00 90.25 104 PHE A CA 1
ATOM 764 C C . PHE A 1 104 ? 11.912 6.545 -11.549 1.00 90.25 104 PHE A C 1
ATOM 766 O O . PHE A 1 104 ? 12.099 5.735 -10.642 1.00 90.25 104 PHE A O 1
ATOM 773 N N . ASP A 1 105 ? 12.374 6.378 -12.784 1.00 86.31 105 ASP A N 1
ATOM 774 C CA . ASP A 1 105 ? 13.124 5.205 -13.226 1.00 86.31 105 ASP A CA 1
ATOM 775 C C . ASP A 1 105 ? 14.570 5.242 -12.692 1.00 86.31 105 ASP A C 1
ATOM 777 O O . ASP A 1 105 ? 15.511 5.662 -13.368 1.00 86.31 105 ASP A O 1
ATOM 781 N N . SER A 1 106 ? 14.737 4.933 -11.402 1.00 92.62 106 SER A N 1
ATOM 782 C CA . SER A 1 106 ? 16.049 4.793 -10.764 1.00 92.62 106 SER A CA 1
ATOM 783 C C . SER A 1 106 ? 15.989 3.938 -9.498 1.00 92.62 106 SER A C 1
ATOM 785 O O . SER A 1 106 ? 15.091 4.101 -8.669 1.00 92.62 106 SER A O 1
ATOM 787 N N . ASP A 1 107 ? 17.019 3.121 -9.271 1.00 90.00 107 ASP A N 1
ATOM 788 C CA . ASP A 1 107 ? 17.133 2.274 -8.072 1.00 90.00 107 ASP A CA 1
ATOM 789 C C . ASP A 1 107 ? 17.123 3.087 -6.773 1.00 90.00 107 ASP A C 1
ATOM 791 O O . ASP A 1 107 ? 16.561 2.677 -5.756 1.00 90.00 107 ASP A O 1
ATOM 795 N N . THR A 1 108 ? 17.714 4.286 -6.804 1.00 93.81 108 THR A N 1
ATOM 796 C CA . THR A 1 108 ? 17.713 5.182 -5.641 1.00 93.81 108 THR A CA 1
ATOM 797 C C . THR A 1 108 ? 16.300 5.665 -5.334 1.00 93.81 108 THR A C 1
ATOM 799 O O . THR A 1 108 ? 15.886 5.634 -4.176 1.00 93.81 108 THR A O 1
ATOM 802 N N . ALA A 1 109 ? 15.538 6.086 -6.349 1.00 94.62 109 ALA A N 1
ATOM 803 C CA . ALA A 1 109 ? 14.154 6.496 -6.144 1.00 94.62 109 ALA A CA 1
ATOM 804 C C . ALA A 1 109 ? 13.279 5.317 -5.703 1.0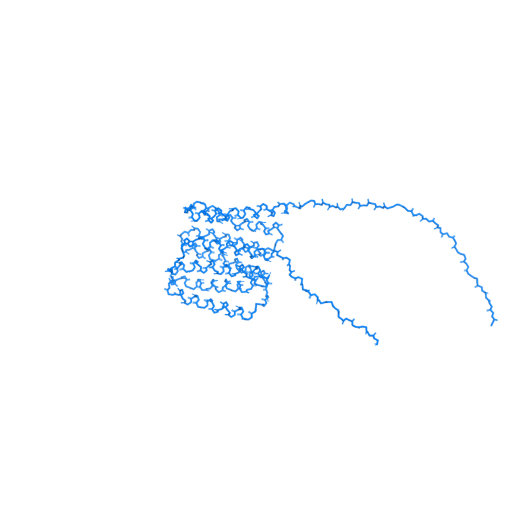0 94.62 109 ALA A C 1
ATOM 806 O O . ALA A 1 109 ? 12.459 5.488 -4.804 1.00 94.62 109 ALA A O 1
ATOM 807 N N . PHE A 1 110 ? 13.522 4.112 -6.225 1.00 93.69 110 PHE A N 1
ATOM 808 C CA . PHE A 1 110 ? 12.865 2.894 -5.758 1.00 93.69 110 PHE A CA 1
ATOM 809 C C . PHE A 1 110 ? 13.111 2.640 -4.263 1.00 93.69 110 PHE A C 1
ATOM 811 O O . PHE A 1 110 ? 12.159 2.462 -3.501 1.00 93.69 110 PHE A O 1
ATOM 818 N N . LEU A 1 111 ? 14.366 2.698 -3.802 1.00 95.62 111 LEU A N 1
ATOM 819 C CA . LEU A 1 111 ? 14.709 2.516 -2.386 1.00 95.62 111 LEU A CA 1
ATOM 820 C C . LEU A 1 111 ? 14.122 3.614 -1.491 1.00 95.62 111 LEU A C 1
ATOM 822 O O . LEU A 1 111 ? 13.641 3.324 -0.394 1.00 95.62 111 LEU A O 1
ATOM 826 N N . VAL A 1 112 ? 14.124 4.869 -1.946 1.00 97.12 112 VAL A N 1
ATOM 827 C CA . VAL A 1 112 ? 13.502 5.986 -1.216 1.00 97.12 112 VAL A CA 1
ATOM 828 C C . VAL A 1 112 ? 11.982 5.812 -1.153 1.00 97.12 112 VAL A C 1
ATOM 830 O O . VAL A 1 112 ? 11.388 6.007 -0.091 1.00 97.12 112 VAL A O 1
ATOM 833 N N . GLY A 1 113 ? 11.352 5.385 -2.248 1.00 96.94 113 GLY A N 1
ATOM 834 C CA . GLY A 1 113 ? 9.925 5.085 -2.311 1.00 96.94 113 GLY A CA 1
ATOM 835 C C . GLY A 1 113 ? 9.536 3.936 -1.382 1.00 96.94 113 GLY A C 1
ATOM 836 O O . GLY A 1 113 ? 8.630 4.087 -0.561 1.00 96.94 113 GLY A O 1
ATOM 837 N N . MET A 1 114 ? 10.285 2.832 -1.417 1.00 96.75 114 MET A N 1
ATOM 838 C CA . MET A 1 114 ? 10.149 1.705 -0.488 1.00 96.75 114 MET A CA 1
ATOM 839 C C . MET A 1 114 ? 10.325 2.152 0.967 1.00 96.75 114 MET A C 1
ATOM 841 O O . MET A 1 114 ? 9.541 1.768 1.834 1.00 96.75 114 MET A O 1
ATOM 845 N N . GLY A 1 115 ? 11.321 2.997 1.246 1.00 97.81 115 GLY A N 1
ATOM 846 C CA . GLY A 1 115 ? 11.531 3.587 2.565 1.00 97.81 115 GLY A CA 1
ATOM 847 C C . GLY A 1 115 ? 10.333 4.421 3.024 1.00 97.81 115 GLY A C 1
ATOM 848 O O . GLY A 1 115 ? 9.891 4.290 4.165 1.00 97.81 115 GLY A O 1
ATOM 849 N N . SER A 1 116 ? 9.749 5.220 2.128 1.00 98.25 116 SER A N 1
ATOM 850 C CA . SER A 1 116 ? 8.528 5.979 2.404 1.00 98.25 116 SER A CA 1
ATOM 851 C C . SER A 1 116 ? 7.364 5.046 2.745 1.00 98.25 116 SER A C 1
ATOM 853 O O . SER A 1 116 ? 6.757 5.193 3.807 1.00 98.25 116 SER A O 1
ATOM 855 N N . PHE A 1 117 ? 7.107 4.015 1.932 1.00 97.88 117 PHE A N 1
ATOM 856 C CA . PHE A 1 117 ? 6.095 3.003 2.249 1.00 97.88 117 PHE A CA 1
ATOM 857 C C . PHE A 1 117 ? 6.362 2.306 3.583 1.00 97.88 117 PHE A C 1
ATOM 859 O O . PHE A 1 117 ? 5.432 2.125 4.367 1.00 97.88 117 PHE A O 1
ATOM 866 N N . ALA A 1 118 ? 7.617 1.978 3.896 1.00 98.12 118 ALA A N 1
ATOM 867 C CA . ALA A 1 118 ? 7.992 1.351 5.159 1.00 98.12 118 ALA A CA 1
ATOM 868 C C . ALA A 1 118 ? 7.586 2.214 6.363 1.00 98.12 118 ALA A C 1
ATOM 870 O O . ALA A 1 118 ? 6.981 1.715 7.314 1.00 98.12 118 ALA A O 1
ATOM 871 N N . VAL A 1 119 ? 7.835 3.526 6.318 1.00 98.50 119 VAL A N 1
ATOM 872 C CA . VAL A 1 119 ? 7.375 4.442 7.375 1.00 98.50 119 VAL A CA 1
ATOM 873 C C . VAL A 1 119 ? 5.843 4.476 7.446 1.00 98.50 119 VAL A C 1
ATOM 875 O O . VAL A 1 119 ? 5.274 4.482 8.544 1.00 98.50 119 VAL A O 1
ATOM 878 N N . GLY A 1 120 ? 5.160 4.413 6.302 1.00 98.25 120 GLY A N 1
ATOM 879 C CA . GLY A 1 120 ? 3.705 4.274 6.242 1.00 98.25 120 GLY A CA 1
ATOM 880 C C . GLY A 1 120 ? 3.195 3.001 6.929 1.00 98.25 120 GLY A C 1
ATOM 881 O O . GLY A 1 120 ? 2.286 3.058 7.761 1.00 98.25 120 GLY A O 1
ATOM 882 N N . HIS A 1 121 ? 3.838 1.861 6.681 1.00 97.81 121 HIS A N 1
ATOM 883 C CA . HIS A 1 121 ? 3.523 0.577 7.316 1.00 97.81 121 HIS A CA 1
ATOM 884 C C . HIS A 1 121 ? 3.782 0.581 8.818 1.00 97.81 121 HIS A C 1
ATOM 886 O O . HIS A 1 121 ? 3.002 0.003 9.576 1.00 97.81 121 HIS A O 1
ATOM 892 N N . ILE A 1 122 ? 4.820 1.279 9.282 1.00 98.06 122 ILE A N 1
ATOM 893 C CA . ILE A 1 122 ? 5.063 1.493 10.715 1.00 98.06 122 ILE A CA 1
ATOM 894 C C . ILE A 1 122 ? 3.914 2.300 11.333 1.00 98.06 122 ILE A C 1
ATOM 896 O O . ILE A 1 122 ? 3.425 1.942 12.409 1.00 98.06 122 ILE A O 1
ATOM 900 N N . CYS A 1 123 ? 3.423 3.337 10.646 1.00 97.88 123 CYS A N 1
ATOM 901 C CA . CYS A 1 123 ? 2.262 4.107 11.095 1.00 97.88 123 CYS A CA 1
ATOM 902 C C . CYS A 1 123 ? 1.003 3.231 11.189 1.00 97.88 123 CYS A C 1
ATOM 904 O O . CYS A 1 123 ? 0.291 3.295 12.196 1.00 97.88 123 CYS A O 1
ATOM 906 N N . TYR A 1 124 ? 0.755 2.368 10.196 1.00 96.75 124 TYR A N 1
ATOM 907 C CA . TYR A 1 124 ? -0.325 1.378 10.243 1.00 96.75 124 TYR A CA 1
ATOM 908 C C . TYR A 1 124 ? -0.165 0.403 11.408 1.00 96.75 124 TYR A C 1
ATOM 910 O O . TYR A 1 124 ? -1.091 0.215 12.193 1.00 96.75 124 TYR A O 1
ATOM 918 N N . LEU A 1 125 ? 1.023 -0.168 11.594 1.00 94.88 125 LEU A N 1
ATOM 919 C CA . LEU A 1 125 ? 1.312 -1.073 12.703 1.00 94.88 125 LEU A CA 1
ATOM 920 C C . LEU A 1 125 ? 1.073 -0.419 14.062 1.00 94.88 125 LEU A C 1
ATOM 922 O O . LEU A 1 125 ? 0.540 -1.0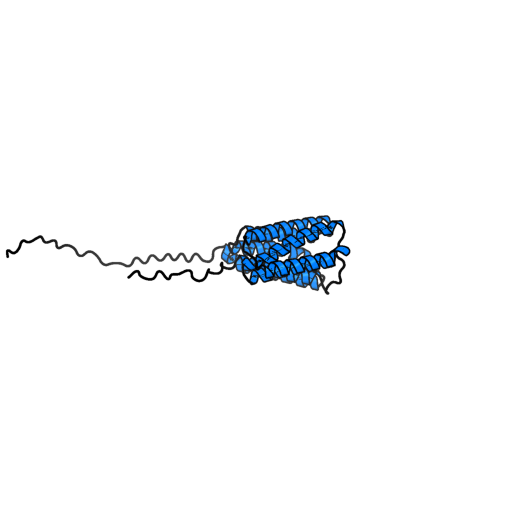60 14.968 1.00 94.88 125 LEU A O 1
ATOM 926 N N . TRP A 1 126 ? 1.461 0.840 14.243 1.00 95.25 126 TRP A N 1
ATOM 927 C CA . TRP A 1 126 ? 1.172 1.567 15.478 1.00 95.25 126 TRP A CA 1
ATOM 928 C C . TRP A 1 126 ? -0.321 1.815 15.651 1.00 95.25 126 TRP A C 1
ATOM 930 O O . TRP A 1 126 ? -0.839 1.604 16.747 1.00 95.25 126 TRP A O 1
ATOM 940 N N . LEU A 1 127 ? -1.019 2.177 14.573 1.00 93.25 127 LEU A N 1
ATOM 941 C CA . LEU A 1 127 ? -2.465 2.373 14.578 1.00 93.25 127 LEU A CA 1
ATOM 942 C C . LEU A 1 127 ? -3.223 1.099 14.967 1.00 93.25 127 LEU A C 1
ATOM 944 O O . LEU A 1 127 ? -4.164 1.165 15.753 1.00 93.25 127 LEU A O 1
ATOM 948 N N . PHE A 1 128 ? -2.810 -0.058 14.450 1.00 90.81 128 PHE A N 1
ATOM 949 C CA . PHE A 1 128 ? -3.470 -1.336 14.731 1.00 90.81 128 PHE A CA 1
ATOM 950 C C . PHE A 1 128 ? -3.265 -1.790 16.182 1.00 90.81 128 PHE A C 1
ATOM 952 O O . PHE A 1 128 ? -4.034 -2.605 16.688 1.00 90.81 128 PHE A O 1
ATOM 959 N N . GLY A 1 129 ? -2.247 -1.257 16.872 1.00 85.81 129 GLY A N 1
ATOM 960 C CA . GLY A 1 129 ? -1.955 -1.578 18.268 1.00 85.81 129 GLY A CA 1
ATOM 961 C C . GLY A 1 129 ? -1.575 -3.048 18.483 1.00 85.81 129 GLY A C 1
ATOM 962 O O . GLY A 1 129 ? -1.603 -3.866 17.564 1.00 85.81 129 GLY A O 1
ATOM 963 N N . ARG A 1 130 ? -1.171 -3.417 19.702 1.00 75.31 130 ARG A N 1
ATOM 964 C CA . ARG A 1 130 ? -0.656 -4.767 20.026 1.00 75.31 130 ARG A CA 1
ATOM 965 C C . ARG A 1 130 ? -1.732 -5.865 20.069 1.00 75.31 130 ARG A C 1
ATOM 967 O O . ARG A 1 130 ? -1.666 -6.763 20.899 1.00 75.31 130 ARG A O 1
ATOM 974 N N . ALA A 1 131 ? -2.744 -5.789 19.217 1.00 66.81 131 ALA A N 1
ATOM 975 C CA . ALA A 1 131 ? -3.735 -6.840 19.109 1.00 66.81 131 ALA A CA 1
ATOM 976 C C . ALA A 1 131 ? -3.070 -8.146 18.650 1.00 66.81 131 ALA A C 1
ATOM 978 O O . ALA A 1 131 ? -2.267 -8.159 17.714 1.00 66.81 131 ALA A O 1
ATOM 979 N N . HIS A 1 132 ? -3.401 -9.233 19.344 1.00 65.12 132 HIS A N 1
ATOM 980 C CA . HIS A 1 132 ? -2.902 -10.559 19.019 1.00 65.12 132 HIS A CA 1
ATOM 981 C C . HIS A 1 132 ? -3.552 -11.028 17.718 1.00 65.12 132 HIS A C 1
ATOM 983 O O . HIS A 1 132 ? -4.766 -11.231 17.659 1.00 65.12 132 HIS A O 1
ATOM 989 N N . SER A 1 133 ? -2.746 -11.198 16.672 1.00 71.06 133 SER A N 1
ATOM 990 C CA . SER A 1 133 ? -3.140 -12.014 15.532 1.00 71.06 133 SER A CA 1
ATOM 991 C C . SER A 1 133 ? -3.211 -13.479 15.970 1.00 71.06 133 SER A C 1
ATOM 993 O O . SER A 1 133 ? -2.507 -13.909 16.887 1.00 71.06 133 SER A O 1
ATOM 995 N N . SER A 1 134 ? -4.090 -14.254 15.333 1.00 80.75 134 SER A N 1
ATOM 996 C CA . SER A 1 134 ? -4.137 -15.700 15.557 1.00 80.75 134 SER A CA 1
ATOM 997 C C . SER A 1 134 ? -2.747 -16.299 15.290 1.00 80.75 134 SER A C 1
ATOM 999 O O . SER A 1 134 ? -2.191 -16.020 14.223 1.00 80.75 134 SER A O 1
ATOM 1001 N N . PRO A 1 135 ? -2.191 -17.139 16.185 1.00 84.56 135 PRO A N 1
ATOM 1002 C CA . PRO A 1 135 ? -0.915 -17.814 15.945 1.00 84.56 135 PRO A CA 1
ATOM 1003 C C . PRO A 1 135 ? -0.893 -18.582 14.619 1.00 84.56 135 PRO A C 1
ATOM 1005 O O . PRO A 1 135 ? 0.128 -18.619 13.942 1.00 84.56 135 PRO A O 1
ATOM 1008 N N . VAL A 1 136 ? -2.044 -19.129 14.209 1.00 87.12 136 VAL A N 1
ATOM 1009 C CA . VAL A 1 136 ? -2.210 -19.824 12.925 1.00 87.12 136 VAL A CA 1
ATOM 1010 C C . VAL A 1 136 ? -2.065 -18.856 11.751 1.00 87.12 136 VAL A C 1
ATOM 1012 O O . VAL A 1 136 ? -1.367 -19.161 10.790 1.00 87.12 136 VAL A O 1
ATOM 1015 N N . ALA A 1 137 ? -2.676 -17.671 11.835 1.00 84.94 137 ALA A N 1
ATOM 1016 C CA . ALA A 1 137 ? -2.530 -16.647 10.803 1.00 84.94 137 ALA A CA 1
ATOM 1017 C C . ALA A 1 137 ? -1.082 -16.141 10.734 1.00 84.94 137 ALA A C 1
ATOM 1019 O O . ALA A 1 137 ? -0.526 -16.032 9.647 1.00 84.94 137 ALA A O 1
ATOM 1020 N N . ALA A 1 138 ? -0.451 -15.895 11.886 1.00 87.31 138 ALA A N 1
ATOM 1021 C CA . ALA A 1 138 ? 0.947 -15.484 11.955 1.00 87.31 138 ALA A CA 1
ATOM 1022 C C . ALA A 1 138 ? 1.887 -16.529 11.336 1.00 87.31 138 ALA A C 1
ATOM 1024 O O . ALA A 1 138 ? 2.760 -16.165 10.552 1.00 87.31 138 ALA A O 1
ATOM 1025 N N . LEU A 1 139 ? 1.672 -17.817 11.626 1.00 91.44 139 LEU A N 1
ATOM 1026 C CA . LEU A 1 139 ? 2.428 -18.909 11.017 1.00 91.44 139 LEU A CA 1
ATOM 1027 C C . LEU A 1 139 ? 2.190 -18.990 9.504 1.00 91.44 139 LEU A C 1
ATOM 1029 O O . LEU A 1 139 ? 3.150 -19.118 8.752 1.00 91.44 139 LEU A O 1
ATOM 1033 N N . GLY A 1 140 ? 0.940 -18.864 9.049 1.00 91.62 140 GLY A N 1
ATOM 1034 C CA . GLY A 1 140 ? 0.608 -18.848 7.623 1.00 91.62 140 GLY A CA 1
ATOM 1035 C C . GLY A 1 140 ? 1.326 -17.724 6.875 1.00 91.62 140 GLY A C 1
ATOM 1036 O O . GLY A 1 140 ? 1.978 -17.975 5.866 1.00 91.62 140 GLY A O 1
ATOM 1037 N N . TYR A 1 141 ? 1.287 -16.503 7.415 1.00 91.19 141 TYR A N 1
ATOM 1038 C CA . TYR A 1 141 ? 2.021 -15.361 6.866 1.00 91.19 141 TYR A CA 1
ATOM 1039 C C . TYR A 1 141 ? 3.539 -15.572 6.885 1.00 91.19 141 TYR A C 1
ATOM 1041 O O . TYR A 1 141 ? 4.202 -15.234 5.909 1.00 91.19 141 TYR A O 1
ATOM 1049 N N . ALA A 1 142 ? 4.092 -16.152 7.955 1.00 91.12 142 ALA A N 1
ATOM 1050 C CA . ALA A 1 142 ? 5.519 -16.455 8.037 1.00 91.12 142 ALA A CA 1
ATOM 1051 C C . ALA A 1 142 ? 5.946 -17.468 6.965 1.00 91.12 142 ALA A C 1
ATOM 1053 O O . ALA A 1 142 ? 6.926 -17.231 6.267 1.00 91.12 142 ALA A O 1
ATOM 1054 N N . VAL A 1 143 ? 5.184 -18.552 6.780 1.00 94.00 143 VAL A N 1
ATOM 1055 C CA . VAL A 1 143 ? 5.449 -19.554 5.737 1.00 94.00 143 VAL A CA 1
ATOM 1056 C C . VAL A 1 143 ? 5.367 -18.925 4.349 1.00 94.00 143 VAL A C 1
ATOM 1058 O O . VAL A 1 143 ? 6.292 -19.097 3.560 1.00 94.00 143 VAL A O 1
ATOM 1061 N N . VAL A 1 144 ? 4.304 -18.165 4.061 1.00 93.25 144 VAL A N 1
ATOM 1062 C CA . VAL A 1 144 ? 4.141 -17.474 2.772 1.00 93.25 144 VAL A CA 1
ATOM 1063 C C . VAL A 1 144 ? 5.317 -16.539 2.511 1.00 93.25 144 VAL A C 1
ATOM 1065 O O . VAL A 1 144 ? 5.923 -16.631 1.451 1.00 93.25 144 VAL A O 1
ATOM 1068 N N . LEU A 1 145 ? 5.690 -15.701 3.482 1.00 93.81 145 LEU A N 1
ATOM 1069 C CA . LEU A 1 145 ? 6.822 -14.786 3.357 1.00 93.81 145 LEU A CA 1
ATOM 1070 C C . LEU A 1 145 ? 8.136 -15.533 3.104 1.00 93.81 145 LEU A C 1
ATOM 1072 O O . LEU A 1 145 ? 8.871 -15.178 2.188 1.00 93.81 145 LEU A O 1
ATOM 1076 N N . THR A 1 146 ? 8.444 -16.559 3.902 1.00 92.94 146 THR A N 1
ATOM 1077 C CA . THR A 1 146 ? 9.696 -17.315 3.766 1.00 92.94 146 THR A CA 1
ATOM 1078 C C . THR A 1 146 ? 9.782 -18.005 2.412 1.00 92.94 146 THR A C 1
ATOM 1080 O O . THR A 1 146 ? 10.810 -17.899 1.748 1.00 92.94 146 THR A O 1
ATOM 1083 N N . VAL A 1 147 ? 8.710 -18.674 1.979 1.00 94.38 147 VAL A N 1
ATOM 1084 C CA . VAL A 1 147 ? 8.657 -19.331 0.668 1.00 94.38 147 VAL A CA 1
ATOM 1085 C C . VAL A 1 147 ? 8.795 -18.298 -0.446 1.00 94.38 147 VAL A C 1
ATOM 1087 O O . VAL A 1 147 ? 9.610 -18.479 -1.343 1.00 94.38 147 VAL A O 1
ATOM 1090 N N . PHE A 1 148 ? 8.059 -17.192 -0.366 1.00 93.69 148 PHE A N 1
ATOM 1091 C CA . PHE A 1 148 ? 8.085 -16.135 -1.371 1.00 93.69 148 PHE A CA 1
ATOM 1092 C C . PHE A 1 148 ? 9.478 -15.506 -1.522 1.00 93.69 148 PHE A C 1
ATOM 1094 O O . PHE A 1 148 ? 10.012 -15.446 -2.627 1.00 93.69 148 PHE A O 1
ATOM 1101 N N . VAL A 1 149 ? 10.118 -15.119 -0.414 1.00 93.38 149 VAL A N 1
ATOM 1102 C CA . VAL A 1 149 ? 11.479 -14.555 -0.431 1.00 93.38 149 VAL A CA 1
ATOM 1103 C C . VAL A 1 149 ? 12.498 -15.576 -0.935 1.00 93.38 149 VAL A C 1
ATOM 1105 O O . VAL A 1 149 ? 13.368 -15.217 -1.723 1.00 93.38 149 VAL A O 1
ATOM 1108 N N . ALA A 1 150 ? 12.391 -16.846 -0.529 1.00 94.12 150 ALA A N 1
ATOM 1109 C CA . ALA A 1 150 ? 13.293 -17.898 -0.997 1.00 94.12 150 ALA A CA 1
ATOM 1110 C C . ALA A 1 150 ? 13.184 -18.124 -2.514 1.00 94.12 150 ALA A C 1
ATOM 1112 O O . ALA A 1 150 ? 14.201 -18.305 -3.181 1.00 94.12 150 ALA A O 1
ATOM 1113 N N . LEU A 1 151 ? 11.966 -18.078 -3.058 1.00 95.06 151 LEU A N 1
ATOM 1114 C CA . LEU A 1 151 ? 11.706 -18.224 -4.490 1.00 95.06 151 LEU A CA 1
ATOM 1115 C C . LEU A 1 151 ? 12.265 -17.052 -5.309 1.00 95.06 151 LEU A C 1
ATOM 1117 O O . LEU A 1 151 ? 12.829 -17.268 -6.380 1.00 95.06 151 LEU A O 1
ATOM 1121 N N . LEU A 1 152 ? 12.157 -15.827 -4.795 1.00 93.62 152 LEU A N 1
ATOM 1122 C CA . LEU A 1 152 ? 12.651 -14.626 -5.474 1.00 93.62 152 LEU A CA 1
ATOM 1123 C C . LEU A 1 152 ? 14.162 -14.411 -5.316 1.00 93.62 152 LEU A C 1
ATOM 1125 O O . LEU A 1 152 ? 14.764 -13.707 -6.121 1.00 93.62 152 LEU A O 1
ATOM 1129 N N . TRP A 1 153 ? 14.793 -15.013 -4.303 1.00 93.50 153 TRP A N 1
ATOM 1130 C CA . TRP A 1 153 ? 16.147 -14.668 -3.854 1.00 93.50 153 TRP A CA 1
ATOM 1131 C C . TRP A 1 153 ? 17.195 -14.605 -4.968 1.00 93.50 153 TRP A C 1
ATOM 1133 O O . TRP A 1 153 ? 18.013 -13.688 -5.002 1.00 93.50 153 TRP A O 1
ATOM 1143 N N . ASN A 1 154 ? 17.177 -15.580 -5.879 1.00 92.62 154 ASN A N 1
ATOM 1144 C CA . ASN A 1 154 ? 18.163 -15.669 -6.955 1.00 92.62 154 ASN A CA 1
ATOM 1145 C C . ASN A 1 154 ? 17.860 -14.738 -8.135 1.00 92.62 154 ASN A C 1
ATOM 1147 O O . ASN A 1 154 ? 18.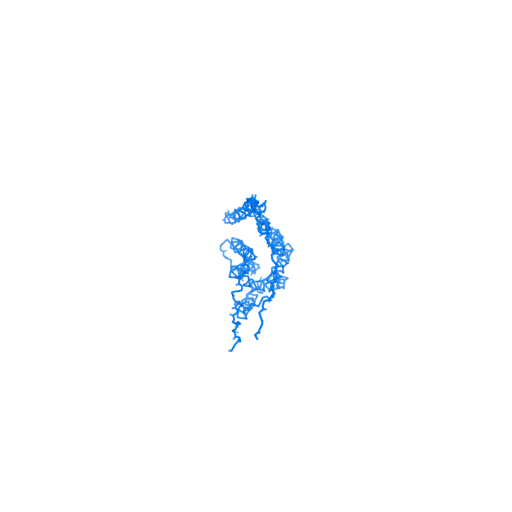796 -14.384 -8.845 1.00 92.62 154 ASN A O 1
ATOM 1151 N N . GLY A 1 155 ? 16.596 -14.348 -8.325 1.00 92.12 155 GLY A N 1
ATOM 1152 C CA . GLY A 1 155 ? 16.188 -13.394 -9.360 1.00 92.12 155 GLY A CA 1
ATOM 1153 C C . GLY A 1 155 ? 16.405 -11.939 -8.946 1.00 92.12 155 GLY A C 1
ATOM 1154 O O . GLY A 1 155 ? 16.610 -11.086 -9.794 1.00 92.12 155 GLY A O 1
ATOM 1155 N N . LEU A 1 156 ? 16.416 -11.645 -7.642 1.00 93.00 156 LEU A N 1
ATOM 1156 C CA . LEU A 1 156 ? 16.617 -10.281 -7.156 1.00 93.00 156 LEU A CA 1
ATOM 1157 C C . LEU A 1 156 ? 18.077 -9.801 -7.319 1.00 93.00 156 LEU A C 1
ATOM 1159 O O . LEU A 1 156 ? 19.008 -10.557 -6.976 1.00 93.00 156 LEU A O 1
ATOM 1163 N N . PRO A 1 157 ? 18.286 -8.521 -7.705 1.00 92.50 157 PRO A N 1
ATOM 1164 C CA . PRO A 1 157 ? 19.589 -7.859 -7.653 1.00 92.50 157 PRO A CA 1
ATOM 1165 C C . PRO A 1 157 ? 20.232 -7.987 -6.268 1.00 92.50 157 PRO A C 1
ATOM 1167 O O . PRO A 1 157 ? 19.554 -7.903 -5.240 1.00 92.50 157 PRO A O 1
ATOM 1170 N N . ALA A 1 158 ? 21.543 -8.241 -6.222 1.00 92.19 158 ALA A N 1
ATOM 1171 C CA . ALA A 1 158 ? 22.238 -8.624 -4.989 1.00 92.19 158 ALA A CA 1
ATOM 1172 C C . ALA A 1 158 ? 22.132 -7.570 -3.872 1.00 92.19 158 ALA A C 1
ATOM 1174 O O . ALA A 1 158 ? 21.986 -7.917 -2.699 1.00 92.19 158 ALA A O 1
ATOM 1175 N N . ASP A 1 159 ? 22.168 -6.298 -4.247 1.00 92.69 159 ASP A N 1
ATOM 1176 C CA . ASP A 1 159 ? 22.012 -5.124 -3.393 1.00 92.69 159 ASP A CA 1
ATOM 1177 C C . ASP A 1 159 ? 20.562 -4.903 -2.927 1.00 92.69 159 ASP A C 1
ATOM 1179 O O . ASP A 1 159 ? 20.345 -4.391 -1.828 1.00 92.69 159 ASP A O 1
ATOM 1183 N N . MET A 1 160 ? 19.567 -5.366 -3.691 1.00 92.31 160 MET A N 1
ATOM 1184 C CA . MET A 1 160 ? 18.141 -5.240 -3.358 1.00 92.31 160 MET A CA 1
ATOM 1185 C C . MET A 1 160 ? 17.582 -6.379 -2.493 1.00 92.31 160 MET A C 1
ATOM 1187 O O . MET A 1 160 ? 16.547 -6.202 -1.848 1.00 92.31 160 MET A O 1
ATOM 1191 N N . ARG A 1 161 ? 18.260 -7.532 -2.404 1.00 94.00 161 ARG A N 1
ATOM 1192 C CA . ARG A 1 161 ? 17.789 -8.706 -1.633 1.00 94.00 161 ARG A CA 1
ATOM 1193 C C . ARG A 1 161 ? 17.473 -8.384 -0.175 1.00 94.00 161 ARG A C 1
ATOM 1195 O O . ARG A 1 161 ? 16.405 -8.735 0.322 1.00 94.00 161 ARG A O 1
ATOM 1202 N N . VAL A 1 162 ? 18.403 -7.723 0.516 1.00 94.94 162 VAL A N 1
ATOM 1203 C CA . VAL A 1 162 ? 18.251 -7.388 1.940 1.00 94.94 162 VAL A CA 1
ATOM 1204 C C . VAL A 1 162 ? 17.175 -6.311 2.154 1.00 94.94 162 VAL A C 1
ATOM 1206 O O . VAL A 1 162 ? 16.295 -6.549 2.987 1.00 94.94 162 VAL A O 1
ATOM 1209 N N . PRO A 1 163 ? 17.166 -5.183 1.408 1.00 94.50 163 PRO A N 1
ATOM 1210 C CA . PRO A 1 163 ? 16.070 -4.214 1.452 1.00 94.50 163 PRO A CA 1
ATOM 1211 C C . PRO A 1 163 ? 14.689 -4.841 1.233 1.00 94.50 163 PRO A C 1
ATOM 1213 O O . PRO A 1 163 ? 13.800 -4.660 2.066 1.00 94.50 163 PRO A O 1
ATOM 1216 N N . ILE A 1 164 ? 14.522 -5.643 0.176 1.00 95.06 164 ILE A N 1
ATOM 1217 C CA . ILE A 1 164 ? 13.240 -6.272 -0.166 1.00 95.06 164 ILE A CA 1
ATOM 1218 C C . ILE A 1 164 ? 12.814 -7.267 0.912 1.00 95.06 164 ILE A C 1
ATOM 1220 O O . ILE A 1 164 ? 11.650 -7.259 1.310 1.00 95.06 164 ILE A O 1
ATOM 1224 N N . ALA A 1 165 ? 13.722 -8.094 1.438 1.00 95.12 165 ALA A N 1
ATOM 1225 C CA . ALA A 1 165 ? 13.393 -9.036 2.508 1.00 95.12 165 ALA A CA 1
ATOM 1226 C C . ALA A 1 165 ? 12.960 -8.315 3.797 1.00 95.12 165 ALA A C 1
ATOM 1228 O O . ALA A 1 165 ? 11.946 -8.676 4.402 1.00 95.12 165 ALA A O 1
ATOM 1229 N N . GLY A 1 166 ? 13.689 -7.268 4.199 1.00 96.75 166 GLY A N 1
ATOM 1230 C CA . GLY A 1 166 ? 13.357 -6.461 5.375 1.00 96.75 166 GLY A CA 1
ATOM 1231 C C . GLY A 1 166 ? 12.016 -5.742 5.228 1.00 96.75 166 GLY A C 1
ATOM 1232 O O . GLY A 1 166 ? 11.177 -5.789 6.133 1.00 96.75 166 GLY A O 1
ATOM 1233 N N . TYR A 1 167 ? 11.779 -5.140 4.063 1.00 97.06 167 TYR A N 1
ATOM 1234 C CA . TYR A 1 167 ? 10.509 -4.508 3.724 1.00 97.06 167 TYR A CA 1
ATOM 1235 C C . TYR A 1 167 ? 9.351 -5.516 3.703 1.00 97.06 167 TYR A C 1
ATOM 1237 O O . TYR A 1 167 ? 8.317 -5.288 4.330 1.00 97.06 167 TYR A O 1
ATOM 1245 N N . SER A 1 168 ? 9.545 -6.678 3.076 1.00 96.19 168 SER A N 1
ATOM 1246 C CA . SER A 1 168 ? 8.537 -7.742 3.000 1.00 96.19 168 SER A CA 1
ATOM 1247 C C . SER A 1 168 ? 8.162 -8.270 4.386 1.00 96.19 168 SER A C 1
ATOM 1249 O O . SER A 1 168 ? 6.988 -8.535 4.652 1.00 96.19 168 SER A O 1
ATOM 1251 N N . MET A 1 169 ? 9.126 -8.371 5.308 1.00 96.81 169 MET A N 1
ATOM 1252 C CA . MET A 1 169 ? 8.863 -8.735 6.703 1.00 96.81 169 MET A CA 1
ATOM 1253 C C . MET A 1 169 ? 7.980 -7.698 7.404 1.00 96.81 169 MET A C 1
ATOM 1255 O O . MET A 1 169 ? 7.007 -8.060 8.071 1.00 96.81 169 MET A O 1
ATOM 1259 N N . LEU A 1 170 ? 8.289 -6.411 7.236 1.00 97.25 170 LEU A N 1
ATOM 1260 C CA . LEU A 1 170 ? 7.501 -5.313 7.793 1.00 97.25 170 LEU A CA 1
ATOM 1261 C C . LEU A 1 170 ? 6.068 -5.310 7.245 1.00 97.25 170 LEU A C 1
ATOM 1263 O O . LEU A 1 170 ? 5.109 -5.238 8.019 1.00 97.25 170 LEU A O 1
ATOM 1267 N N . LEU A 1 171 ? 5.924 -5.430 5.926 1.00 95.94 171 LEU A N 1
ATOM 1268 C CA . LEU A 1 171 ? 4.634 -5.468 5.244 1.00 95.94 171 LEU A CA 1
ATOM 1269 C C . LEU A 1 171 ? 3.800 -6.676 5.685 1.00 95.94 171 LEU A C 1
ATOM 1271 O O . LEU A 1 171 ? 2.618 -6.541 5.997 1.00 95.94 171 LEU A O 1
ATOM 1275 N N . THR A 1 172 ? 4.429 -7.843 5.808 1.00 95.31 172 THR A N 1
ATOM 1276 C CA . THR A 1 172 ? 3.785 -9.066 6.306 1.00 95.31 172 THR A CA 1
ATOM 1277 C C . THR A 1 172 ? 3.302 -8.899 7.746 1.00 95.31 172 THR A C 1
ATOM 1279 O O . THR A 1 172 ? 2.185 -9.298 8.082 1.00 95.31 172 THR A O 1
ATOM 1282 N N . ALA A 1 173 ? 4.099 -8.262 8.610 1.00 94.31 173 ALA A N 1
ATOM 1283 C CA . ALA A 1 173 ? 3.684 -7.957 9.976 1.00 94.31 173 ALA A CA 1
ATOM 1284 C C . ALA A 1 173 ? 2.475 -7.004 10.006 1.00 94.31 173 ALA A C 1
ATOM 1286 O O . ALA A 1 173 ? 1.568 -7.190 10.825 1.00 94.31 173 ALA A O 1
ATOM 1287 N N . MET A 1 174 ? 2.443 -6.006 9.115 1.00 95.31 174 MET A N 1
ATOM 1288 C CA . MET A 1 174 ? 1.313 -5.083 8.949 1.00 95.31 174 MET A CA 1
ATOM 1289 C C . MET A 1 174 ? 0.059 -5.838 8.504 1.00 95.31 174 MET A C 1
ATOM 1291 O O . MET A 1 174 ? -0.965 -5.750 9.183 1.00 95.31 174 MET A O 1
ATOM 1295 N N . ALA A 1 175 ? 0.160 -6.657 7.455 1.00 94.50 175 ALA A N 1
ATOM 1296 C CA . ALA A 1 175 ? -0.945 -7.454 6.925 1.00 94.50 175 ALA A CA 1
ATOM 1297 C C . ALA A 1 175 ? -1.517 -8.427 7.969 1.00 94.50 175 ALA A C 1
ATOM 1299 O O . ALA A 1 175 ? -2.731 -8.492 8.175 1.00 94.50 175 ALA A O 1
ATOM 1300 N N . CYS A 1 176 ? -0.644 -9.119 8.704 1.00 93.00 176 CYS A N 1
ATOM 1301 C CA . CYS A 1 176 ? -1.025 -10.031 9.781 1.00 93.00 176 CYS A CA 1
ATOM 1302 C C . CYS A 1 176 ? -1.792 -9.317 10.908 1.00 93.00 176 CYS A C 1
ATOM 1304 O O . CYS A 1 176 ? -2.756 -9.859 11.455 1.00 93.00 176 CYS A O 1
ATOM 1306 N N . ARG A 1 177 ? -1.406 -8.078 11.243 1.00 91.81 177 ARG A N 1
ATOM 1307 C CA . ARG A 1 177 ? -2.049 -7.283 12.304 1.00 91.81 177 ARG A CA 1
ATOM 1308 C C . ARG A 1 177 ? -3.269 -6.500 11.838 1.00 91.81 177 ARG A C 1
ATOM 1310 O O . ARG A 1 177 ? -4.098 -6.163 12.679 1.00 91.81 177 ARG A O 1
ATOM 1317 N N . ALA A 1 178 ? -3.427 -6.250 10.541 1.00 92.62 178 ALA A N 1
ATOM 1318 C CA . ALA A 1 178 ? -4.557 -5.497 10.003 1.00 92.62 178 ALA A CA 1
ATOM 1319 C C . ALA A 1 178 ? -5.910 -6.118 10.394 1.00 92.62 178 ALA A C 1
ATOM 1321 O O . ALA A 1 178 ? -6.870 -5.399 10.670 1.00 92.62 178 ALA A O 1
ATOM 1322 N N . GLY A 1 179 ? -5.974 -7.448 10.535 1.00 88.00 179 GLY A N 1
ATOM 1323 C CA . GLY A 1 179 ? -7.181 -8.148 10.982 1.00 88.00 179 GLY A CA 1
ATOM 1324 C C . GLY A 1 179 ? -7.675 -7.782 12.385 1.00 88.00 179 GLY A C 1
ATOM 1325 O O . GLY A 1 179 ? -8.843 -8.017 12.687 1.00 88.00 179 GLY A O 1
ATOM 1326 N N . ALA A 1 180 ? -6.853 -7.131 13.212 1.00 86.31 180 ALA A N 1
ATOM 1327 C CA . ALA A 1 180 ? -7.274 -6.579 14.498 1.00 86.31 180 ALA A CA 1
ATOM 1328 C C . ALA A 1 180 ? -8.394 -5.531 14.382 1.00 86.31 180 ALA A C 1
ATOM 1330 O O . ALA A 1 180 ? -9.175 -5.358 15.314 1.00 86.31 180 ALA A O 1
ATOM 1331 N N . LEU A 1 181 ? -8.485 -4.848 13.237 1.00 87.00 181 LEU A N 1
ATOM 1332 C CA . LEU A 1 181 ? -9.544 -3.883 12.933 1.00 87.00 181 LEU A CA 1
ATOM 1333 C C . LEU A 1 181 ? -10.755 -4.528 12.230 1.00 87.00 181 LEU A C 1
ATOM 1335 O O . LEU A 1 181 ? -11.685 -3.834 11.822 1.00 87.00 181 LEU A O 1
ATOM 1339 N N . GLY A 1 182 ? -10.758 -5.856 12.082 1.00 90.31 182 GLY A N 1
ATOM 1340 C CA . GLY A 1 182 ? -11.823 -6.637 11.457 1.00 90.31 182 GLY A CA 1
ATOM 1341 C C . GLY A 1 182 ? -11.508 -7.102 10.032 1.00 90.31 182 GLY A C 1
ATOM 1342 O O . GLY A 1 182 ? -10.476 -6.775 9.445 1.00 90.31 182 GLY A O 1
ATOM 1343 N N . MET A 1 183 ? -12.440 -7.871 9.456 1.00 92.25 183 MET A N 1
ATOM 1344 C CA . MET A 1 183 ? -12.262 -8.552 8.163 1.00 92.25 183 MET A CA 1
ATOM 1345 C C . MET A 1 183 ? -11.906 -7.594 7.019 1.00 92.25 183 MET A C 1
ATOM 1347 O O . MET A 1 183 ? -11.070 -7.916 6.183 1.00 92.25 183 MET A O 1
ATOM 1351 N N . ARG A 1 184 ? -12.495 -6.390 6.994 1.00 95.00 184 ARG A N 1
ATOM 1352 C CA . ARG A 1 184 ? -12.197 -5.389 5.955 1.00 95.00 184 ARG A CA 1
ATOM 1353 C C . ARG A 1 184 ? -10.718 -5.011 5.936 1.00 95.00 184 ARG A C 1
ATOM 1355 O O . ARG A 1 184 ? -10.100 -5.045 4.880 1.00 95.00 184 ARG A O 1
ATOM 1362 N N . ALA A 1 185 ? -10.147 -4.708 7.099 1.00 94.88 185 ALA A N 1
ATOM 1363 C CA . ALA A 1 185 ? -8.733 -4.380 7.207 1.00 94.88 185 ALA A CA 1
ATOM 1364 C C . ALA A 1 185 ? -7.841 -5.610 6.968 1.00 94.88 185 ALA A C 1
ATOM 1366 O O . ALA A 1 185 ? -6.802 -5.466 6.335 1.00 94.88 185 ALA A O 1
ATOM 1367 N N . ALA A 1 186 ? -8.261 -6.815 7.379 1.00 93.94 186 ALA A N 1
ATOM 1368 C CA . ALA A 1 186 ? -7.541 -8.056 7.066 1.00 93.94 186 ALA A CA 1
ATOM 1369 C C . ALA A 1 186 ? -7.376 -8.262 5.551 1.00 93.94 186 ALA A C 1
ATOM 1371 O O . ALA A 1 186 ? -6.267 -8.494 5.075 1.00 93.94 186 ALA A O 1
ATOM 1372 N N . VAL A 1 187 ? -8.472 -8.128 4.793 1.00 97.31 187 VAL A N 1
ATOM 1373 C CA . VAL A 1 187 ? -8.449 -8.219 3.326 1.00 97.31 187 VAL A CA 1
ATOM 1374 C C . VAL A 1 187 ? -7.599 -7.096 2.737 1.00 97.31 187 VAL A C 1
ATOM 1376 O O . VAL A 1 187 ? -6.795 -7.353 1.849 1.00 97.31 187 VAL A O 1
ATOM 1379 N N . GLY A 1 188 ? -7.712 -5.873 3.268 1.00 97.75 188 GLY A N 1
ATOM 1380 C CA . GLY A 1 188 ? -6.877 -4.749 2.843 1.00 97.75 188 GLY A CA 1
ATOM 1381 C C . GLY A 1 188 ? -5.379 -5.010 3.023 1.00 97.75 188 GLY A C 1
ATOM 1382 O O . GLY A 1 188 ? -4.608 -4.807 2.093 1.00 97.75 188 GLY A O 1
ATOM 1383 N N . GLY A 1 189 ? -4.968 -5.532 4.180 1.00 96.75 189 GLY A N 1
ATOM 1384 C CA . GLY A 1 189 ? -3.578 -5.907 4.444 1.00 96.75 189 GLY A CA 1
ATOM 1385 C C . GLY A 1 189 ? -3.076 -7.014 3.513 1.00 96.75 189 GLY A C 1
ATOM 1386 O O . GLY A 1 189 ? -1.972 -6.913 2.984 1.00 96.75 189 GLY A O 1
ATOM 1387 N N . GLY A 1 190 ? -3.901 -8.034 3.258 1.00 96.94 190 GLY A N 1
ATOM 1388 C CA . GLY A 1 190 ? -3.580 -9.105 2.310 1.00 96.94 190 GLY A CA 1
ATOM 1389 C C . GLY A 1 190 ? -3.433 -8.612 0.866 1.00 96.94 190 GLY A C 1
ATOM 1390 O O . GLY A 1 190 ? -2.502 -9.018 0.179 1.00 96.94 190 GLY A O 1
ATOM 1391 N N . LEU A 1 191 ? -4.300 -7.698 0.417 1.00 98.50 191 LEU A N 1
ATOM 1392 C CA . LEU A 1 191 ? -4.190 -7.082 -0.911 1.00 98.50 191 LEU A CA 1
ATOM 1393 C C . LEU A 1 191 ? -2.955 -6.186 -1.040 1.00 98.50 191 LEU A C 1
ATOM 1395 O O . LEU A 1 191 ? -2.362 -6.150 -2.112 1.00 98.50 191 LEU A O 1
ATOM 1399 N N . PHE A 1 192 ? -2.534 -5.512 0.036 1.00 97.94 192 PHE A N 1
ATOM 1400 C CA . PHE A 1 192 ? -1.286 -4.743 0.025 1.00 97.94 192 PHE A CA 1
ATOM 1401 C C . PHE A 1 192 ? -0.087 -5.679 -0.156 1.00 97.94 192 PHE A C 1
ATOM 1403 O O . PHE A 1 192 ? 0.761 -5.447 -1.010 1.00 97.94 192 PHE A O 1
ATOM 1410 N N . LEU A 1 193 ? -0.054 -6.783 0.600 1.00 96.94 193 LEU A N 1
ATOM 1411 C CA . LEU A 1 193 ? 0.989 -7.800 0.459 1.00 96.94 193 LEU A CA 1
ATOM 1412 C C . LEU A 1 193 ? 1.021 -8.394 -0.958 1.00 96.94 193 LEU A C 1
ATOM 1414 O O . LEU A 1 193 ? 2.100 -8.621 -1.495 1.00 96.94 193 LEU A O 1
ATOM 1418 N N . LEU A 1 194 ? -0.147 -8.614 -1.571 1.00 97.38 194 LEU A N 1
ATOM 1419 C CA . LEU A 1 194 ? -0.250 -9.071 -2.957 1.00 97.38 194 LEU A CA 1
ATOM 1420 C C . LEU A 1 194 ? 0.291 -8.033 -3.951 1.00 97.38 194 LEU A C 1
ATOM 1422 O O . LEU A 1 194 ? 1.077 -8.401 -4.818 1.00 97.38 194 LEU A O 1
ATOM 1426 N N . SER A 1 195 ? -0.096 -6.763 -3.812 1.00 97.81 195 SER A N 1
ATOM 1427 C CA . SER A 1 195 ? 0.377 -5.658 -4.659 1.00 97.81 195 SER A CA 1
ATOM 1428 C C . SER A 1 195 ? 1.903 -5.585 -4.691 1.00 97.81 195 SER A C 1
ATOM 1430 O O . SER A 1 195 ? 2.516 -5.639 -5.755 1.00 97.81 195 SER A O 1
ATOM 1432 N N . ASP A 1 196 ? 2.532 -5.531 -3.519 1.00 96.31 196 ASP A N 1
ATOM 1433 C CA . ASP A 1 196 ? 3.988 -5.406 -3.430 1.00 96.31 196 ASP A CA 1
ATOM 1434 C C . ASP A 1 196 ? 4.691 -6.709 -3.817 1.00 96.31 196 ASP A C 1
ATOM 1436 O O . ASP A 1 196 ? 5.804 -6.686 -4.340 1.00 96.31 196 ASP A O 1
ATOM 1440 N N . GLY A 1 197 ? 4.025 -7.849 -3.619 1.00 95.62 197 GLY A N 1
ATOM 1441 C CA . GLY A 1 197 ? 4.470 -9.128 -4.150 1.00 95.62 197 GLY A CA 1
ATOM 1442 C C . GLY A 1 197 ? 4.560 -9.114 -5.678 1.00 95.62 197 GLY A C 1
ATOM 1443 O O . GLY A 1 197 ? 5.563 -9.562 -6.226 1.00 95.62 197 GLY A O 1
ATOM 1444 N N . LEU A 1 198 ? 3.572 -8.543 -6.373 1.00 96.38 198 LEU A N 1
ATOM 1445 C CA . LEU A 1 198 ? 3.613 -8.394 -7.832 1.00 96.38 198 LEU A CA 1
ATOM 1446 C C . LEU A 1 198 ? 4.789 -7.508 -8.276 1.00 96.38 198 LEU A C 1
ATOM 1448 O O . LEU A 1 198 ? 5.513 -7.879 -9.201 1.00 96.38 198 LEU A O 1
ATOM 1452 N N . ILE A 1 199 ? 5.055 -6.406 -7.567 1.00 95.25 199 ILE A N 1
ATOM 1453 C CA . ILE A 1 199 ? 6.241 -5.565 -7.814 1.00 95.25 199 ILE A CA 1
ATOM 1454 C C . ILE A 1 199 ? 7.527 -6.385 -7.632 1.00 95.25 199 ILE A C 1
ATOM 1456 O O . ILE A 1 199 ? 8.387 -6.401 -8.511 1.00 95.25 199 ILE A O 1
ATOM 1460 N N . ALA A 1 200 ? 7.649 -7.118 -6.522 1.00 94.81 200 ALA A N 1
ATOM 1461 C CA . ALA A 1 200 ? 8.828 -7.929 -6.225 1.00 94.81 200 ALA A CA 1
ATOM 1462 C C . ALA A 1 200 ? 9.056 -9.048 -7.255 1.00 94.81 200 ALA A C 1
ATOM 1464 O O . ALA A 1 200 ? 10.201 -9.319 -7.612 1.00 94.81 200 ALA A O 1
ATOM 1465 N N . THR A 1 201 ? 7.988 -9.668 -7.774 1.00 95.38 201 THR A N 1
ATOM 1466 C CA . THR A 1 201 ? 8.105 -10.639 -8.875 1.00 95.38 201 THR A CA 1
ATOM 1467 C C . THR A 1 201 ? 8.629 -9.992 -10.149 1.00 95.38 201 THR A C 1
ATOM 1469 O O . THR A 1 201 ? 9.422 -10.611 -10.853 1.00 95.38 201 THR A O 1
ATOM 1472 N N . GLY A 1 202 ? 8.252 -8.739 -10.420 1.00 93.81 202 GLY A N 1
ATOM 1473 C CA . GLY A 1 202 ? 8.764 -8.019 -11.574 1.00 93.81 202 GLY A CA 1
ATOM 1474 C C . GLY A 1 202 ? 10.246 -7.680 -11.468 1.00 93.81 202 GLY A C 1
ATOM 1475 O O . GLY A 1 202 ? 10.969 -7.863 -12.437 1.00 93.81 202 GLY A O 1
ATOM 1476 N N . ILE A 1 203 ? 10.711 -7.294 -10.278 1.00 92.94 203 ILE A N 1
ATOM 1477 C CA . ILE A 1 203 ? 12.138 -7.038 -10.007 1.00 92.94 203 ILE A CA 1
ATOM 1478 C C . ILE A 1 203 ? 12.973 -8.321 -10.108 1.00 92.94 203 ILE A C 1
ATOM 1480 O O . ILE A 1 203 ? 14.151 -8.269 -10.440 1.00 92.94 203 ILE A O 1
ATOM 1484 N N . ALA A 1 204 ? 12.383 -9.476 -9.799 1.00 94.00 204 ALA A N 1
ATOM 1485 C CA . ALA A 1 204 ? 13.060 -10.767 -9.881 1.00 94.00 204 ALA A CA 1
ATOM 1486 C C . ALA A 1 204 ? 13.011 -11.409 -11.281 1.00 94.00 204 ALA A C 1
ATOM 1488 O O . ALA A 1 204 ? 13.321 -12.597 -11.396 1.00 94.00 204 ALA A O 1
ATOM 1489 N N . ASP A 1 205 ? 12.563 -10.676 -12.307 1.00 92.19 205 ASP A N 1
ATOM 1490 C CA . ASP A 1 205 ? 12.386 -11.154 -13.686 1.00 92.19 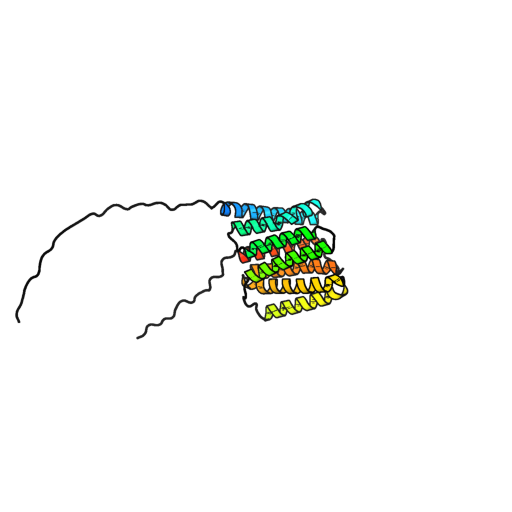205 ASP A CA 1
ATOM 1491 C C . ASP A 1 205 ? 11.502 -12.412 -13.807 1.00 92.19 205 ASP A C 1
ATOM 1493 O O . ASP A 1 205 ? 11.674 -13.255 -14.693 1.00 92.19 205 ASP A O 1
ATOM 1497 N N . TRP A 1 206 ? 10.529 -12.571 -12.905 1.00 93.31 206 TRP A N 1
ATOM 1498 C CA . TRP A 1 206 ? 9.557 -13.659 -13.000 1.00 93.31 206 TRP A CA 1
ATOM 1499 C C . TRP A 1 206 ? 8.521 -13.391 -14.101 1.00 93.31 206 TRP A C 1
ATOM 1501 O O . TRP A 1 206 ? 8.224 -12.235 -14.407 1.00 93.31 206 TRP A O 1
ATOM 1511 N N . PRO A 1 207 ? 7.900 -14.445 -14.672 1.00 92.06 207 PRO A N 1
ATOM 1512 C CA . PRO A 1 207 ? 6.803 -14.282 -15.618 1.00 92.06 207 PRO A CA 1
ATOM 1513 C C . PRO A 1 207 ? 5.671 -13.440 -15.022 1.00 92.06 207 PRO A C 1
ATOM 1515 O O . PRO A 1 207 ? 5.099 -13.793 -13.989 1.00 92.06 207 PRO A O 1
ATOM 1518 N N . GLN A 1 208 ? 5.341 -12.337 -15.690 1.00 92.38 208 GLN A N 1
ATOM 1519 C CA . GLN A 1 208 ? 4.317 -11.403 -15.235 1.00 92.38 208 GLN A CA 1
ATOM 1520 C C . GLN A 1 208 ? 2.964 -11.659 -15.907 1.00 92.38 208 GLN A C 1
ATOM 1522 O O . GLN A 1 208 ? 2.869 -12.238 -16.993 1.00 92.38 208 GLN A O 1
ATOM 1527 N N . LEU A 1 209 ? 1.898 -11.201 -15.252 1.00 88.69 209 LEU A N 1
ATOM 1528 C CA . LEU A 1 209 ? 0.562 -11.164 -15.840 1.00 88.69 209 LEU A CA 1
ATOM 1529 C C . LEU A 1 209 ? 0.502 -10.142 -16.989 1.00 88.69 209 LEU A C 1
ATOM 1531 O O . LEU A 1 209 ? 1.258 -9.169 -16.983 1.00 88.69 209 LEU A O 1
ATOM 1535 N N . PRO A 1 210 ? -0.437 -10.292 -17.940 1.00 91.25 210 PRO A N 1
ATOM 1536 C CA . PRO A 1 210 ? -0.751 -9.220 -18.877 1.00 91.25 210 PRO A CA 1
ATOM 1537 C C . PRO A 1 210 ? -1.145 -7.946 -18.117 1.00 91.25 210 PRO A C 1
ATOM 1539 O O . PRO A 1 210 ? -1.960 -8.018 -17.194 1.00 91.25 210 PRO A O 1
ATOM 1542 N N . ALA A 1 211 ? -0.586 -6.803 -18.529 1.00 91.69 211 ALA A N 1
ATOM 1543 C CA . ALA A 1 211 ? -0.742 -5.510 -17.853 1.00 91.69 211 ALA A CA 1
ATOM 1544 C C . ALA A 1 211 ? -0.383 -5.580 -16.346 1.00 91.69 211 ALA A C 1
ATOM 1546 O O . ALA A 1 211 ? -1.257 -5.423 -15.491 1.00 91.69 211 ALA A O 1
ATOM 1547 N N . PRO A 1 212 ? 0.889 -5.835 -15.997 1.00 93.38 212 PRO A N 1
ATOM 1548 C CA . PRO A 1 212 ? 1.322 -6.019 -14.607 1.00 93.38 212 PRO A CA 1
ATOM 1549 C C . PRO A 1 212 ? 1.000 -4.809 -13.722 1.00 93.38 212 PRO A C 1
ATOM 1551 O O . PRO A 1 212 ? 0.432 -4.970 -12.639 1.00 93.38 212 PRO A O 1
ATOM 1554 N N . ASP A 1 213 ? 1.249 -3.601 -14.229 1.00 93.94 213 ASP A N 1
ATOM 1555 C CA . ASP A 1 213 ? 0.993 -2.345 -13.520 1.00 93.94 213 ASP A CA 1
ATOM 1556 C C . ASP A 1 213 ? -0.486 -2.162 -13.169 1.00 93.94 213 ASP A C 1
ATOM 1558 O O . ASP A 1 213 ? -0.815 -1.605 -12.121 1.00 93.94 213 ASP A O 1
ATOM 1562 N N . PHE A 1 214 ? -1.399 -2.691 -13.994 1.00 96.88 214 PHE A N 1
ATOM 1563 C CA . PHE A 1 214 ? -2.829 -2.649 -13.700 1.00 96.88 214 PHE A CA 1
ATOM 1564 C C . PHE A 1 214 ? -3.151 -3.480 -12.456 1.00 96.88 214 PHE A C 1
ATOM 1566 O O . PHE A 1 214 ? -3.882 -3.017 -11.583 1.00 96.88 214 PHE A O 1
ATOM 1573 N N . TRP A 1 215 ? -2.603 -4.693 -12.347 1.00 97.75 215 TRP A N 1
ATOM 1574 C CA . TRP A 1 215 ? -2.860 -5.567 -11.199 1.00 97.75 215 TRP A CA 1
ATOM 1575 C C . TRP A 1 215 ? -2.230 -5.034 -9.917 1.00 97.75 215 TRP A C 1
ATOM 1577 O O . TRP A 1 215 ? -2.872 -5.089 -8.863 1.00 97.75 215 TRP A O 1
ATOM 1587 N N . VAL A 1 216 ? -1.025 -4.466 -10.015 1.00 97.25 216 VAL A N 1
ATOM 1588 C CA . VAL A 1 216 ? -0.376 -3.745 -8.913 1.00 97.25 216 VAL A CA 1
ATOM 1589 C C . VAL A 1 216 ? -1.283 -2.606 -8.447 1.00 97.25 216 VAL A C 1
ATOM 1591 O O . VAL A 1 216 ? -1.744 -2.615 -7.308 1.00 97.25 216 VAL A O 1
ATOM 1594 N N . MET A 1 217 ? -1.653 -1.682 -9.338 1.00 97.44 217 MET A N 1
ATOM 1595 C CA . MET A 1 217 ? -2.470 -0.522 -8.970 1.00 97.44 217 MET A CA 1
ATOM 1596 C C . MET A 1 217 ? -3.869 -0.907 -8.481 1.00 97.44 217 MET A C 1
ATOM 1598 O O . MET A 1 217 ? -4.365 -0.330 -7.514 1.00 97.44 217 MET A O 1
ATOM 1602 N N . PHE A 1 218 ? -4.511 -1.908 -9.084 1.00 98.31 218 PHE A N 1
ATOM 1603 C CA . PHE A 1 218 ? -5.841 -2.359 -8.676 1.00 98.31 218 PHE A CA 1
ATOM 1604 C C . PHE A 1 218 ? -5.831 -2.927 -7.254 1.00 98.31 218 PHE A C 1
ATOM 1606 O O . PHE A 1 218 ? -6.651 -2.536 -6.415 1.00 98.31 218 PHE A O 1
ATOM 1613 N N . THR A 1 219 ? -4.890 -3.829 -6.966 1.00 98.44 219 THR A N 1
ATOM 1614 C CA . THR A 1 219 ? -4.762 -4.439 -5.636 1.00 98.44 219 THR A CA 1
ATOM 1615 C C . THR A 1 219 ? -4.307 -3.420 -4.595 1.00 98.44 219 THR A C 1
ATOM 1617 O O . THR A 1 219 ? -4.874 -3.395 -3.501 1.00 98.44 219 THR A O 1
ATOM 1620 N N . TYR A 1 220 ? -3.400 -2.507 -4.952 1.00 98.31 220 TYR A N 1
ATOM 1621 C CA . TYR A 1 220 ? -2.966 -1.388 -4.117 1.00 98.31 220 TYR A CA 1
ATOM 1622 C C . TYR A 1 220 ? -4.116 -0.447 -3.730 1.00 98.31 220 TYR A C 1
ATOM 1624 O O . TYR A 1 220 ? -4.338 -0.161 -2.550 1.00 98.31 220 TYR A O 1
ATOM 1632 N N . LEU A 1 221 ? -4.900 0.009 -4.708 1.00 98.50 221 LEU A N 1
ATOM 1633 C CA . LEU A 1 221 ? -6.029 0.910 -4.478 1.00 98.50 221 LEU A CA 1
ATOM 1634 C C . LEU A 1 221 ? -7.095 0.269 -3.592 1.00 98.50 221 LEU A C 1
ATOM 1636 O O . LEU A 1 221 ? -7.601 0.901 -2.657 1.00 98.50 221 LEU A O 1
ATOM 1640 N N . ALA A 1 222 ? -7.411 -1.000 -3.856 1.00 98.69 222 ALA A N 1
ATOM 1641 C CA . ALA A 1 222 ? -8.326 -1.773 -3.032 1.00 98.69 222 ALA A CA 1
ATOM 1642 C C . ALA A 1 222 ? -7.782 -1.947 -1.603 1.00 98.69 222 ALA A C 1
ATOM 1644 O O . ALA A 1 222 ? -8.529 -1.751 -0.640 1.00 98.69 222 ALA A O 1
ATOM 1645 N N . ALA A 1 223 ? -6.488 -2.240 -1.450 1.00 98.50 223 ALA A N 1
ATOM 1646 C CA . ALA A 1 223 ? -5.822 -2.366 -0.159 1.00 98.50 223 ALA A CA 1
ATOM 1647 C C . ALA A 1 223 ? -5.933 -1.083 0.670 1.00 98.50 223 ALA A C 1
ATOM 1649 O O . ALA A 1 223 ? -6.456 -1.105 1.788 1.00 98.50 223 ALA A O 1
ATOM 1650 N N . GLN A 1 224 ? -5.517 0.049 0.101 1.00 98.44 224 GLN A N 1
ATOM 1651 C CA . GLN A 1 224 ? -5.535 1.353 0.763 1.00 98.44 224 GLN A CA 1
ATOM 1652 C C . GLN A 1 224 ? -6.953 1.776 1.152 1.00 98.44 224 GLN A C 1
ATOM 1654 O O . GLN A 1 224 ? -7.194 2.234 2.276 1.00 98.44 224 GLN A O 1
ATOM 1659 N N . TYR A 1 225 ? -7.926 1.569 0.261 1.00 98.56 225 TYR A N 1
ATOM 1660 C CA . TYR A 1 225 ? -9.331 1.852 0.544 1.00 98.56 225 TYR A CA 1
ATOM 1661 C C . TYR A 1 225 ? -9.876 0.996 1.698 1.00 98.56 225 TYR A C 1
ATOM 1663 O O . TYR A 1 225 ? -10.535 1.516 2.608 1.00 98.56 225 TYR A O 1
ATOM 1671 N N . LEU A 1 226 ? -9.592 -0.308 1.701 1.00 98.38 226 LEU A N 1
ATOM 1672 C CA . LEU A 1 226 ? -10.058 -1.236 2.733 1.00 98.38 226 LEU A CA 1
ATOM 1673 C C . LEU A 1 226 ? -9.387 -0.995 4.089 1.00 98.38 226 LEU A C 1
ATOM 1675 O O . LEU A 1 226 ? -10.076 -0.998 5.110 1.00 98.38 226 LEU A O 1
ATOM 1679 N N . LEU A 1 227 ? -8.081 -0.721 4.115 1.00 97.56 227 LEU A N 1
ATOM 1680 C CA . LEU A 1 227 ? -7.362 -0.338 5.334 1.00 97.56 227 LEU A CA 1
ATOM 1681 C C . LEU A 1 227 ? -7.900 0.979 5.899 1.00 97.56 227 LEU A C 1
ATOM 1683 O O . LEU A 1 227 ? -8.177 1.077 7.095 1.00 97.56 227 LEU A O 1
ATOM 1687 N N . THR A 1 228 ? -8.130 1.972 5.037 1.00 98.06 228 THR A N 1
ATOM 1688 C CA . THR A 1 228 ? -8.686 3.272 5.432 1.00 98.06 228 THR A CA 1
ATOM 1689 C C . THR A 1 228 ? -10.094 3.124 5.993 1.00 98.06 228 THR A C 1
ATOM 1691 O O . THR A 1 228 ? -10.388 3.603 7.086 1.00 98.06 228 THR A O 1
ATOM 1694 N N . THR A 1 229 ? -10.991 2.444 5.283 1.00 97.06 229 THR A N 1
ATOM 1695 C CA . THR A 1 229 ? -12.376 2.274 5.743 1.00 97.06 229 THR A CA 1
ATOM 1696 C C . THR A 1 229 ? -12.496 1.338 6.941 1.00 97.06 229 THR A C 1
ATOM 1698 O O . THR A 1 229 ? -13.369 1.566 7.776 1.00 97.06 229 THR A O 1
ATOM 1701 N N . GLY A 1 230 ? -11.618 0.339 7.068 1.00 95.69 230 GLY A N 1
ATOM 1702 C CA . GLY A 1 230 ? -11.502 -0.513 8.250 1.00 95.69 230 GLY A CA 1
ATOM 1703 C C . GLY A 1 230 ? -11.056 0.270 9.485 1.00 95.69 230 GLY A C 1
ATOM 1704 O O . GLY A 1 230 ? -11.687 0.171 10.529 1.00 95.69 230 GLY A O 1
ATOM 1705 N N . ALA A 1 231 ? -10.045 1.132 9.355 1.00 94.81 231 ALA A N 1
ATOM 1706 C CA . ALA A 1 231 ? -9.580 1.997 10.443 1.00 94.81 231 ALA A CA 1
ATOM 1707 C C . ALA A 1 231 ? -10.569 3.108 10.835 1.00 94.81 231 ALA A C 1
ATOM 1709 O O . ALA A 1 231 ? -10.497 3.639 11.942 1.00 94.81 231 ALA A O 1
ATOM 1710 N N . LEU A 1 232 ? -11.484 3.474 9.935 1.00 94.94 232 LEU A N 1
ATOM 1711 C CA . LEU A 1 232 ? -12.567 4.429 10.190 1.00 94.94 232 LEU A CA 1
ATOM 1712 C C . LEU A 1 232 ? -13.874 3.757 10.631 1.00 94.94 232 LEU A C 1
ATOM 1714 O O . LEU A 1 232 ? -14.857 4.461 10.891 1.00 94.94 232 LEU A O 1
ATOM 1718 N N . ALA A 1 233 ? -13.931 2.423 10.647 1.00 89.75 233 ALA A N 1
ATOM 1719 C CA . ALA A 1 233 ? -15.098 1.705 11.128 1.00 89.75 233 ALA A CA 1
ATOM 1720 C C . ALA A 1 233 ? -15.234 1.914 12.647 1.00 89.75 233 ALA A C 1
ATOM 1722 O O . ALA A 1 233 ? -14.221 1.989 13.348 1.00 89.75 233 ALA A O 1
ATOM 1723 N N . PRO A 1 234 ? -16.465 2.017 13.179 1.00 74.94 234 PRO A N 1
ATOM 1724 C CA . PRO A 1 234 ? -16.677 1.997 14.619 1.00 74.94 234 PRO A CA 1
ATOM 1725 C C . PRO A 1 234 ? -16.006 0.760 15.217 1.00 74.94 234 PRO A C 1
ATOM 1727 O O . PRO A 1 234 ? -16.099 -0.326 14.640 1.00 74.94 234 PRO A O 1
ATOM 1730 N N . ALA A 1 235 ? -15.324 0.926 16.354 1.00 65.12 235 ALA A N 1
ATOM 1731 C CA . ALA A 1 235 ? -14.761 -0.214 17.064 1.00 65.12 235 ALA A CA 1
ATOM 1732 C C . ALA A 1 235 ? -15.884 -1.236 17.304 1.00 65.12 235 ALA A C 1
ATOM 1734 O O . ALA A 1 235 ? -16.977 -0.819 17.703 1.00 65.12 235 ALA A O 1
ATOM 1735 N N . PRO A 1 236 ? -15.660 -2.537 17.047 1.00 57.81 236 PRO A N 1
ATOM 1736 C CA . PRO A 1 236 ? -16.664 -3.542 17.352 1.00 57.81 236 PRO A CA 1
ATOM 1737 C C . PRO A 1 236 ? -17.044 -3.390 18.825 1.00 57.81 236 PRO A C 1
ATOM 1739 O O . PRO A 1 236 ? -16.170 -3.423 19.698 1.00 57.81 236 PRO A O 1
ATOM 1742 N N . GLU A 1 237 ? -18.333 -3.150 19.092 1.00 48.44 237 GLU A N 1
ATOM 1743 C CA . GLU A 1 237 ? -18.862 -3.167 20.451 1.00 48.44 237 GLU A CA 1
ATOM 1744 C C . GLU A 1 237 ? -18.385 -4.468 21.089 1.00 48.44 237 GLU A C 1
ATOM 1746 O O . GLU A 1 237 ? -18.649 -5.557 20.579 1.00 48.44 237 GLU A O 1
ATOM 1751 N N . ARG A 1 238 ? -17.633 -4.367 22.190 1.00 45.88 238 ARG A N 1
ATOM 1752 C CA . ARG A 1 238 ? -17.372 -5.530 23.034 1.00 45.88 238 ARG A CA 1
ATOM 1753 C C . ARG A 1 238 ? -18.725 -5.956 23.588 1.00 45.88 238 ARG A C 1
ATOM 1755 O O . ARG A 1 238 ? -19.177 -5.406 24.588 1.00 45.88 238 ARG A O 1
ATOM 1762 N N . THR A 1 239 ? -19.391 -6.871 22.896 1.00 46.50 239 THR A N 1
ATOM 1763 C CA . THR A 1 239 ? -20.681 -7.426 23.283 1.00 46.50 239 THR A CA 1
ATOM 1764 C C . THR A 1 239 ? -20.600 -7.915 24.731 1.00 46.50 239 THR A C 1
ATOM 1766 O O . THR A 1 239 ? -19.838 -8.825 25.042 1.00 46.50 239 THR A O 1
ATOM 1769 N N . GLY A 1 240 ? -21.359 -7.253 25.608 1.00 44.22 240 GLY A N 1
ATOM 1770 C CA . GLY A 1 240 ? -21.861 -7.764 26.883 1.00 44.22 240 GLY A CA 1
ATOM 1771 C C . GLY A 1 240 ? -20.838 -8.246 27.913 1.00 44.22 240 GLY A C 1
ATOM 1772 O O . GLY A 1 240 ? -20.623 -9.443 28.069 1.00 44.22 240 GLY A O 1
ATOM 1773 N N . ARG A 1 241 ? -20.347 -7.336 28.761 1.00 49.34 241 ARG A N 1
ATOM 1774 C CA . ARG A 1 241 ? -20.104 -7.681 30.172 1.00 49.34 241 ARG A CA 1
ATOM 1775 C C . ARG A 1 241 ? -21.120 -6.931 31.030 1.00 49.34 241 ARG A C 1
ATOM 1777 O O . ARG A 1 241 ? -20.782 -5.973 31.714 1.00 49.34 241 ARG A O 1
ATOM 1784 N N . THR A 1 242 ? -22.371 -7.369 30.954 1.00 49.81 242 THR A N 1
ATOM 1785 C CA . THR A 1 242 ? -23.431 -7.006 31.896 1.00 49.81 242 THR A CA 1
ATOM 1786 C C . THR A 1 242 ? -23.834 -8.261 32.665 1.00 49.81 242 THR A C 1
ATOM 1788 O O . THR A 1 242 ? -24.454 -9.164 32.120 1.00 49.81 242 THR A O 1
ATOM 1791 N N . THR A 1 243 ? -23.427 -8.270 33.938 1.00 50.72 243 THR A N 1
ATOM 1792 C CA . THR A 1 243 ? -24.198 -8.723 35.109 1.00 50.72 243 THR A CA 1
ATOM 1793 C C . THR A 1 243 ? -24.801 -10.130 35.127 1.00 50.72 243 THR A C 1
ATOM 1795 O O . THR A 1 243 ? -25.881 -10.366 34.601 1.00 50.72 243 THR A O 1
ATOM 1798 N N . THR A 1 244 ? -24.230 -10.970 35.989 1.00 49.03 244 THR A N 1
ATOM 1799 C CA . THR A 1 244 ? -25.022 -11.596 37.058 1.00 49.03 244 THR A CA 1
ATOM 1800 C C . THR A 1 244 ? -24.412 -11.184 38.393 1.00 49.03 244 THR A C 1
ATOM 1802 O O . THR A 1 244 ? -23.549 -11.873 38.929 1.00 49.03 244 THR A O 1
ATOM 1805 N N . ASP A 1 245 ? -24.823 -10.015 38.884 1.00 53.78 245 ASP A N 1
ATOM 1806 C CA . ASP A 1 245 ? -24.879 -9.773 40.324 1.00 53.78 245 ASP A CA 1
ATOM 1807 C C . ASP A 1 245 ? -26.192 -10.431 40.763 1.00 53.78 245 ASP A C 1
ATOM 1809 O O . ASP A 1 245 ? -27.280 -9.954 40.434 1.00 53.78 245 ASP A O 1
ATOM 1813 N N . GLY A 1 246 ? -26.090 -11.641 41.310 1.00 50.78 246 GLY A N 1
ATOM 1814 C CA . GLY A 1 246 ? -27.235 -12.341 41.884 1.00 50.78 246 GLY A CA 1
ATOM 1815 C C . GLY A 1 246 ? -27.546 -11.738 43.256 1.00 50.78 246 GLY A C 1
ATOM 1816 O O . GLY A 1 246 ? -26.600 -11.395 43.970 1.00 50.78 246 GLY A O 1
ATOM 1817 N N . PRO A 1 247 ? -28.823 -11.599 43.657 1.00 63.03 247 PRO A N 1
ATOM 1818 C CA . PRO A 1 247 ? -29.149 -11.091 44.980 1.00 63.03 247 PRO A CA 1
ATOM 1819 C C . PRO A 1 247 ? -28.549 -12.009 46.046 1.00 63.03 247 PRO A C 1
ATOM 1821 O O . PRO A 1 247 ? -28.671 -13.231 45.963 1.00 63.03 247 PRO A O 1
ATOM 1824 N N . ARG A 1 248 ? -27.911 -11.407 47.052 1.00 52.50 248 ARG A N 1
ATOM 1825 C CA . ARG A 1 248 ? -27.791 -12.040 48.363 1.00 52.50 248 ARG A CA 1
ATOM 1826 C C . ARG A 1 248 ? -29.199 -12.107 48.938 1.00 52.50 248 ARG A C 1
ATOM 1828 O O . ARG A 1 248 ? -29.772 -11.041 49.116 1.00 52.50 248 ARG A O 1
ATOM 1835 N N . ASP A 1 249 ? -29.687 -13.319 49.172 1.00 63.31 249 ASP A N 1
ATOM 1836 C CA . ASP A 1 249 ? -30.565 -13.716 50.280 1.00 63.31 249 ASP A CA 1
ATOM 1837 C C . ASP A 1 249 ? -30.458 -15.238 50.468 1.00 63.31 249 ASP A C 1
ATOM 1839 O O . ASP A 1 249 ? -30.611 -15.974 49.464 1.00 63.31 249 ASP A O 1
#

Radius of gyration: 28.94 Å; chains: 1; bounding box: 77×49×102 Å

Foldseek 3Di:
DDDDDDDDDDDDDDDDDDDDPPPPDPVPVDDDPLLVLLVVLVVLLVVLLVQLLVCLVVVVVVSVLVSQLSNLVSLLSNCVSLVFDPLLSQLSVLQSQLSNLVVDPDPVSNLRSLVSNLSSLVSLLVLLPPDDQDPVLLVVLVVCLVVLLVVLVVLADPVCSVVLSVSLVSLSSSLSSLCSLPDLRNLLSVLLSVLVSLVSCVNSVHDHDVSSVSSSSVSNSSSSVSSSVSSSDPRPPPPDPDDDPDDDD